Protein AF-A0A0F9RYV8-F1 (afdb_monomer_lite)

Secondary structure (DSSP, 8-state):
-EEEEEE-STTS-SEEEEEEEEEE----SEETTEEP---GGG-B---TTTSTTB-TTTTSPEEEEEE--EEEPPBPTTS-B--EEEPPGGGPEEEEEEE--BSEEEEEEEEEEEPPTT--GGGGGGEEEEEEEEEEEEE-TT--GGGGTTS-HHHHTT---TT-TT--EEEEEEEEEEEETTEEEEEEEEEEEE--TT--B-SEEEEE----

InterPro domains:
  IPR000184 Bacterial surface antigen (D15) [PF01103] (3-212)

Sequence (212 aa):
DSRFYWPISNDHRWVFSTRAALGYGNGYGSTNGYEQTLPFQEYFRITEMELRGFDRNTILPRAVSRIPQSIPGTPGADGTTTGSIGGASDFDILIPQGRIGGNAKAVAGMELIVPTPFLDEENTSSVRTSFFVDAANVWDTEFNVDRFQNLAPDERAKLDDYSDPMRFRVSTGLSLQWISPMGPMLISFAYPLQKEEDDDTKTISFNISNTF

pLDDT: mean 89.45, std 9.67, range [38.91, 98.38]

Organism: NCBI:txid412755

Radius of gyration: 24.26 Å; chains: 1; bounding box: 70×34×70 Å

Structure (mmCIF, N/CA/C/O backbone):
data_AF-A0A0F9RYV8-F1
#
_entry.id   AF-A0A0F9RYV8-F1
#
loop_
_atom_site.group_PDB
_atom_site.id
_atom_site.type_symbol
_atom_site.label_atom_id
_atom_site.label_alt_id
_atom_site.label_comp_id
_atom_site.label_asym_id
_atom_site.label_entity_id
_atom_site.label_seq_id
_atom_site.pdbx_PDB_ins_code
_atom_site.Cartn_x
_atom_site.Cartn_y
_atom_site.Cartn_z
_atom_site.occupancy
_atom_site.B_iso_or_equiv
_atom_site.auth_seq_id
_atom_site.auth_comp_id
_atom_site.auth_asym_id
_atom_site.auth_atom_id
_atom_site.pdbx_PDB_model_num
ATOM 1 N N . ASP A 1 1 ? -15.399 2.660 -2.045 1.00 85.75 1 ASP A N 1
ATOM 2 C CA . ASP A 1 1 ? -14.979 2.379 -0.660 1.00 85.75 1 ASP A CA 1
ATOM 3 C C . ASP A 1 1 ? -16.197 1.847 0.071 1.00 85.75 1 ASP A C 1
ATOM 5 O O . ASP A 1 1 ? -17.232 2.506 0.036 1.00 85.75 1 ASP A O 1
ATOM 9 N N . SER A 1 2 ? -16.103 0.646 0.630 1.00 94.25 2 SER A N 1
ATOM 10 C CA . SER A 1 2 ? -17.189 -0.027 1.343 1.00 94.25 2 SER A CA 1
ATOM 11 C C . SER A 1 2 ? -16.715 -0.387 2.743 1.00 94.25 2 SER A C 1
ATOM 13 O O . SER A 1 2 ? -15.656 -0.996 2.901 1.00 94.25 2 SER A O 1
ATOM 15 N N . ARG A 1 3 ? -17.506 -0.036 3.762 1.00 96.00 3 ARG A N 1
ATOM 16 C CA . ARG A 1 3 ? -17.216 -0.339 5.168 1.00 96.00 3 ARG A CA 1
ATOM 17 C C . ARG A 1 3 ? -18.434 -0.944 5.837 1.00 96.00 3 ARG A C 1
ATOM 19 O O . ARG A 1 3 ? -19.546 -0.452 5.663 1.00 96.00 3 ARG A O 1
ATOM 26 N N . PHE A 1 4 ? -18.199 -1.979 6.624 1.00 96.88 4 PHE A N 1
ATOM 27 C CA . PHE A 1 4 ? -19.235 -2.715 7.332 1.00 96.88 4 PHE A CA 1
ATOM 28 C C . PHE A 1 4 ? -18.828 -2.882 8.791 1.00 96.88 4 PHE A C 1
ATOM 30 O O . PHE A 1 4 ? -17.652 -3.097 9.082 1.00 96.88 4 PHE A O 1
ATOM 37 N N . TYR A 1 5 ? -19.803 -2.771 9.689 1.00 96.94 5 TYR A N 1
ATOM 38 C CA . TYR A 1 5 ? -19.619 -2.857 11.133 1.00 96.94 5 TYR A CA 1
ATOM 39 C C . TYR A 1 5 ? -20.618 -3.862 11.698 1.00 96.94 5 TYR A C 1
ATOM 41 O O . TYR A 1 5 ? -21.819 -3.748 11.451 1.00 96.94 5 TYR A O 1
ATOM 49 N N . TRP A 1 6 ? -20.123 -4.814 12.478 1.00 97.25 6 TRP A N 1
ATOM 50 C CA . TRP A 1 6 ? -20.916 -5.826 13.160 1.00 97.25 6 TRP A CA 1
ATOM 51 C C . TRP A 1 6 ? -20.621 -5.765 14.657 1.00 97.25 6 TRP A C 1
ATOM 53 O O . TRP A 1 6 ? -19.518 -6.132 15.080 1.00 97.25 6 TRP A O 1
ATOM 63 N N . PRO A 1 7 ? -21.569 -5.284 15.477 1.00 96.00 7 PRO A N 1
ATOM 64 C CA . PRO A 1 7 ? -21.426 -5.382 16.918 1.00 96.00 7 PRO A CA 1
ATOM 65 C C . PRO A 1 7 ? -21.465 -6.854 17.336 1.00 96.00 7 PRO A C 1
ATOM 67 O O . PRO A 1 7 ? -22.367 -7.596 16.954 1.00 96.00 7 PRO A O 1
ATOM 70 N N . ILE A 1 8 ? -20.472 -7.273 18.118 1.00 94.06 8 ILE A N 1
ATOM 71 C CA . ILE A 1 8 ? -20.378 -8.633 18.666 1.00 94.06 8 ILE A CA 1
ATOM 72 C C . ILE A 1 8 ? -21.020 -8.688 20.059 1.00 94.06 8 ILE A C 1
ATOM 74 O O . ILE A 1 8 ? -21.512 -9.733 20.481 1.00 94.06 8 ILE A O 1
ATOM 78 N N . SER A 1 9 ? -21.040 -7.563 20.776 1.00 91.75 9 SER A N 1
ATOM 79 C CA . SER A 1 9 ? -21.636 -7.445 22.105 1.00 91.75 9 SER A CA 1
ATOM 80 C C . SER A 1 9 ? -22.916 -6.603 22.092 1.00 91.75 9 SER A C 1
ATOM 82 O O . SER A 1 9 ? -23.043 -5.656 21.318 1.00 91.75 9 SER A O 1
ATOM 84 N N . ASN A 1 10 ? -23.856 -6.914 22.996 1.00 91.06 10 ASN A N 1
ATOM 85 C CA . ASN A 1 10 ? -25.132 -6.187 23.139 1.00 91.06 10 ASN A CA 1
ATOM 86 C C . ASN A 1 10 ? -24.953 -4.716 23.546 1.00 91.06 10 ASN A C 1
ATOM 88 O O . ASN A 1 10 ? -25.818 -3.888 23.288 1.00 91.06 10 ASN A O 1
ATOM 92 N N . ASP A 1 11 ? -23.837 -4.400 24.199 1.00 88.12 11 ASP A N 1
ATOM 93 C CA . ASP A 1 11 ? -23.456 -3.045 24.602 1.00 88.12 11 ASP A CA 1
ATOM 94 C C . ASP A 1 11 ? -22.655 -2.300 23.516 1.00 88.12 11 ASP A C 1
ATOM 96 O O . ASP A 1 11 ? -22.189 -1.188 23.751 1.00 88.12 11 ASP A O 1
ATOM 100 N N . HIS A 1 12 ? -22.466 -2.916 22.340 1.00 89.56 12 HIS A N 1
ATOM 101 C CA . HIS A 1 12 ? -21.706 -2.390 21.201 1.00 89.56 12 HIS A CA 1
ATOM 102 C C . HIS A 1 12 ? -20.255 -1.978 21.515 1.00 89.56 12 HIS A C 1
ATOM 104 O O . HIS A 1 12 ? -19.642 -1.246 20.738 1.00 89.56 12 HIS A O 1
ATOM 110 N N . ARG A 1 13 ? -19.669 -2.446 22.625 1.00 88.88 13 ARG A N 1
ATOM 111 C CA . ARG A 1 13 ? -18.265 -2.159 22.964 1.00 88.88 13 ARG A CA 1
ATOM 112 C C . ARG A 1 13 ? -17.270 -3.021 22.188 1.00 88.88 13 ARG A C 1
ATOM 114 O O . ARG A 1 13 ? -16.124 -2.619 22.016 1.00 88.88 13 ARG A O 1
ATOM 121 N N . TRP A 1 14 ? -17.710 -4.185 21.716 1.00 93.50 14 TRP A N 1
ATOM 122 C CA . TRP A 1 14 ? -16.963 -5.036 20.798 1.00 93.50 14 TRP A CA 1
ATOM 123 C C . TRP A 1 14 ? -17.586 -4.932 19.417 1.00 93.50 14 TRP A C 1
ATOM 125 O O . TRP A 1 14 ? -18.735 -5.332 19.219 1.00 93.50 14 TRP A O 1
ATOM 135 N N . VAL A 1 15 ? -16.834 -4.405 18.455 1.00 96.44 15 VAL A N 1
ATOM 136 C CA . VAL A 1 15 ? -17.308 -4.250 17.077 1.00 96.44 15 VAL A CA 1
ATOM 137 C C . VAL A 1 15 ? -16.250 -4.789 16.141 1.00 96.44 15 VAL A C 1
ATOM 139 O O . VAL A 1 15 ? -15.124 -4.299 16.110 1.00 96.44 15 VAL A O 1
ATOM 142 N N . PHE A 1 16 ? -16.620 -5.786 15.352 1.00 97.44 16 PHE A N 1
ATOM 143 C CA . PHE A 1 16 ? -15.815 -6.194 14.217 1.00 97.44 16 PHE A CA 1
ATOM 144 C C . PHE A 1 16 ? -16.197 -5.348 13.014 1.00 97.44 16 PHE A C 1
ATOM 146 O O . PHE A 1 16 ? -17.374 -5.101 12.759 1.00 97.44 16 PHE A O 1
ATOM 153 N N . SER A 1 17 ? -15.208 -4.892 12.266 1.00 97.19 17 SER A N 1
ATOM 154 C CA . SER A 1 17 ? -15.427 -4.114 11.063 1.00 97.19 17 SER A CA 1
ATOM 155 C C . SER A 1 17 ? -14.523 -4.578 9.944 1.00 97.19 17 SER A C 1
ATOM 157 O O . SER A 1 17 ? -13.413 -5.061 10.160 1.00 97.19 17 SER A O 1
ATOM 159 N N . THR A 1 18 ? -15.024 -4.433 8.728 1.00 97.62 18 THR A N 1
ATOM 160 C CA . THR A 1 18 ? -14.262 -4.718 7.518 1.00 97.62 18 THR A CA 1
ATOM 161 C C . THR A 1 18 ? -14.364 -3.543 6.576 1.00 97.62 18 THR A C 1
ATOM 163 O O . THR A 1 18 ? -15.425 -2.921 6.461 1.00 97.62 18 THR A O 1
ATOM 166 N N . ARG A 1 19 ? -13.287 -3.298 5.842 1.00 96.38 19 ARG A N 1
ATOM 167 C CA . ARG A 1 19 ? -13.243 -2.351 4.739 1.00 96.38 19 ARG A CA 1
ATOM 168 C C . ARG A 1 19 ? -12.737 -3.027 3.480 1.00 96.38 19 ARG A C 1
ATOM 170 O O . ARG A 1 19 ? -11.850 -3.875 3.540 1.00 96.38 19 ARG A O 1
ATOM 177 N N . ALA A 1 20 ? -13.277 -2.610 2.349 1.00 96.94 20 ALA A N 1
ATOM 178 C CA . ALA A 1 20 ? -12.781 -2.998 1.044 1.00 96.94 20 ALA A CA 1
ATOM 179 C C . ALA A 1 20 ? -12.908 -1.826 0.070 1.00 96.94 20 ALA A C 1
ATOM 181 O O . ALA A 1 20 ? -13.940 -1.151 0.011 1.00 96.94 20 ALA A O 1
ATOM 182 N N . ALA A 1 21 ? -11.870 -1.600 -0.726 1.00 96.62 21 ALA A N 1
ATOM 183 C CA . ALA A 1 21 ? -11.899 -0.651 -1.825 1.00 96.62 21 ALA A CA 1
ATOM 184 C C . ALA A 1 21 ? -11.228 -1.267 -3.049 1.00 96.62 21 ALA A C 1
ATOM 186 O O . ALA A 1 21 ? -10.113 -1.773 -2.974 1.00 96.62 21 ALA A O 1
ATOM 187 N N . LEU A 1 22 ? -11.919 -1.196 -4.181 1.00 97.12 22 LEU A N 1
ATOM 188 C CA . LEU A 1 22 ? -11.400 -1.588 -5.482 1.00 97.12 22 LEU A CA 1
ATOM 189 C C . LEU A 1 22 ? -11.427 -0.356 -6.384 1.00 97.12 22 LEU A C 1
ATOM 191 O O . LEU A 1 22 ? -12.366 0.441 -6.318 1.00 97.12 22 LEU A O 1
ATOM 195 N N . GLY A 1 23 ? -10.390 -0.196 -7.193 1.00 96.88 23 GLY A N 1
ATOM 196 C CA . GLY A 1 23 ? -10.287 0.839 -8.210 1.00 96.88 23 GLY A CA 1
ATOM 197 C C . GLY A 1 23 ? -9.718 0.234 -9.480 1.00 96.88 23 GLY A C 1
ATOM 198 O O . GLY A 1 23 ? -8.769 -0.541 -9.423 1.00 96.88 23 GLY A O 1
ATOM 199 N N . TYR A 1 24 ? -10.311 0.568 -10.616 1.00 96.88 24 TYR A N 1
ATOM 200 C CA . TYR A 1 24 ? -9.788 0.219 -11.927 1.00 96.88 24 TYR A CA 1
ATOM 201 C C . TYR A 1 24 ? -10.165 1.328 -12.900 1.00 96.88 24 TYR A C 1
ATOM 203 O O . TYR A 1 24 ? -11.298 1.813 -12.879 1.00 96.88 24 TYR A O 1
ATOM 211 N N . GLY A 1 25 ? -9.215 1.731 -13.728 1.00 95.94 25 GLY A N 1
ATOM 212 C CA . GLY A 1 25 ? -9.422 2.679 -14.806 1.00 95.94 25 GLY A CA 1
ATOM 213 C C . GLY A 1 25 ? -8.479 2.342 -15.946 1.00 95.94 25 GLY A C 1
ATOM 214 O O . GLY A 1 25 ? -7.342 1.956 -15.713 1.00 95.94 25 GLY A O 1
ATOM 215 N N . ASN A 1 26 ? -8.944 2.485 -17.179 1.00 95.12 26 ASN A N 1
ATOM 216 C CA . ASN A 1 26 ? -8.081 2.358 -18.342 1.00 95.12 26 ASN A CA 1
ATOM 217 C C . ASN A 1 26 ? -8.519 3.330 -19.438 1.00 95.12 26 ASN A C 1
ATOM 219 O O . ASN A 1 26 ? -9.621 3.886 -19.375 1.00 95.12 26 ASN A O 1
ATOM 223 N N . GLY A 1 27 ? -7.649 3.555 -20.419 1.00 90.94 27 GLY A N 1
ATOM 224 C CA . GLY A 1 27 ? -8.033 4.268 -21.629 1.00 90.94 27 GLY A CA 1
ATOM 225 C C . GLY A 1 27 ? -8.928 3.404 -22.522 1.00 90.94 27 GLY A C 1
ATOM 226 O O . GLY A 1 27 ? -9.063 2.196 -22.331 1.00 90.94 27 GLY A O 1
ATOM 227 N N . TYR A 1 28 ? -9.607 4.048 -23.470 1.00 90.19 28 TYR A N 1
ATOM 228 C CA . TYR A 1 28 ? -10.484 3.371 -24.421 1.00 90.19 28 TYR A CA 1
ATOM 229 C C . TYR A 1 28 ? -10.186 3.826 -25.847 1.00 90.19 28 TYR A C 1
ATOM 231 O O . TYR A 1 28 ? -10.124 5.025 -26.131 1.00 90.19 28 TYR A O 1
ATOM 239 N N . GLY A 1 29 ? -10.080 2.851 -26.750 1.00 91.19 29 GLY A N 1
ATOM 240 C CA . GLY A 1 29 ? -9.856 3.068 -28.174 1.00 91.19 29 GLY A CA 1
ATOM 241 C C . GLY A 1 29 ? -8.382 3.225 -28.546 1.00 91.19 29 GLY A C 1
ATOM 242 O O . GLY A 1 29 ? -7.481 3.171 -27.712 1.00 91.19 29 GLY A O 1
ATOM 243 N N . SER A 1 30 ? -8.143 3.416 -29.840 1.00 91.00 30 SER A N 1
ATOM 244 C CA . SER A 1 30 ? -6.815 3.659 -30.388 1.00 91.00 30 SER A CA 1
ATOM 245 C C . SER A 1 30 ? -6.830 4.874 -31.307 1.00 91.00 30 SER A C 1
ATOM 247 O O . SER A 1 30 ? -7.789 5.116 -32.042 1.00 91.00 30 SER A O 1
ATOM 249 N N . THR A 1 31 ? -5.750 5.647 -31.271 1.00 88.44 31 THR A N 1
ATOM 250 C CA . THR A 1 31 ? -5.536 6.790 -32.161 1.00 88.44 31 THR A CA 1
ATOM 251 C C . THR A 1 31 ? -4.199 6.601 -32.851 1.00 88.44 31 THR A C 1
ATOM 253 O O . THR A 1 31 ? -3.183 6.398 -32.195 1.00 88.44 31 THR A O 1
ATOM 256 N N . ASN A 1 32 ? -4.182 6.678 -34.183 1.00 87.69 32 ASN A N 1
ATOM 257 C CA . ASN A 1 32 ? -2.960 6.534 -34.985 1.00 87.69 32 ASN A CA 1
ATOM 258 C C . ASN A 1 32 ? -2.192 5.220 -34.722 1.00 87.69 32 ASN A C 1
ATOM 260 O O . ASN A 1 32 ? -0.968 5.201 -34.780 1.00 87.69 32 ASN A O 1
ATOM 264 N N . GLY A 1 33 ? -2.906 4.129 -34.419 1.00 84.62 33 GLY A N 1
ATOM 265 C CA . GLY A 1 33 ? -2.301 2.822 -34.132 1.00 84.62 33 GLY A CA 1
ATOM 266 C C . GLY A 1 33 ? -1.746 2.661 -32.712 1.00 84.62 33 GLY A C 1
ATOM 267 O O . GLY A 1 33 ? -1.225 1.595 -32.402 1.00 84.62 33 GLY A O 1
ATOM 268 N N . TYR A 1 34 ? -1.889 3.673 -31.851 1.00 83.62 34 TYR A N 1
ATOM 269 C CA . TYR A 1 34 ? -1.530 3.599 -30.437 1.00 83.62 34 TYR A CA 1
ATOM 270 C C . TYR A 1 34 ? -2.785 3.461 -29.582 1.00 83.62 34 TYR A C 1
ATOM 272 O O . TYR A 1 34 ? -3.744 4.220 -29.751 1.00 83.62 34 TYR A O 1
ATOM 280 N N . GLU A 1 35 ? -2.780 2.481 -28.684 1.00 87.38 35 GLU A N 1
ATOM 281 C CA . GLU A 1 35 ? -3.822 2.317 -27.675 1.00 87.38 35 GLU A CA 1
ATOM 282 C C . GLU A 1 35 ? -3.783 3.482 -26.688 1.00 87.38 35 GLU A C 1
ATOM 284 O O . GLU A 1 35 ? -2.716 3.949 -26.283 1.00 87.38 35 GLU A O 1
ATOM 289 N N . GLN A 1 36 ? -4.962 3.992 -26.349 1.00 89.25 36 GLN A N 1
ATOM 290 C CA . GLN A 1 36 ? -5.091 5.019 -25.329 1.00 89.25 36 GLN A CA 1
ATOM 291 C C . GLN A 1 36 ? -4.974 4.358 -23.962 1.00 89.25 36 GLN A C 1
ATOM 293 O O . GLN A 1 36 ? -5.734 3.445 -23.653 1.00 89.25 36 GLN A O 1
ATOM 298 N N . THR A 1 37 ? -4.072 4.860 -23.127 1.00 90.75 37 THR A N 1
ATOM 299 C CA . THR A 1 37 ? -3.916 4.419 -21.739 1.00 90.75 37 THR A CA 1
ATOM 300 C C . THR A 1 37 ? -4.381 5.506 -20.778 1.00 90.75 37 THR A C 1
ATOM 302 O O . THR A 1 37 ? -4.510 6.681 -21.140 1.00 90.75 37 THR A O 1
ATOM 305 N N . LEU A 1 38 ? -4.680 5.115 -19.539 1.00 93.75 38 LEU A N 1
ATOM 306 C CA . LEU A 1 38 ? -5.053 6.067 -18.497 1.00 93.75 38 LEU A CA 1
ATOM 307 C C . LEU A 1 38 ? -3.889 7.052 -18.251 1.00 93.75 38 LEU A C 1
ATOM 309 O O . LEU A 1 38 ? -2.766 6.604 -18.017 1.00 93.75 38 LEU A O 1
ATOM 313 N N . PRO A 1 39 ? -4.118 8.380 -18.258 1.00 92.62 39 PRO A N 1
ATOM 314 C CA . PRO A 1 39 ? -3.068 9.340 -17.934 1.00 92.62 39 PRO A CA 1
ATOM 315 C C . PRO A 1 39 ? -2.497 9.104 -16.530 1.00 92.62 39 PRO A C 1
ATOM 317 O O . PRO A 1 39 ? -3.245 8.964 -15.564 1.00 92.62 39 PRO A O 1
ATOM 320 N N . PHE A 1 40 ? -1.169 9.116 -16.395 1.00 91.12 40 PHE A N 1
ATOM 321 C CA . PHE A 1 40 ? -0.481 8.789 -15.136 1.00 91.12 40 PHE A CA 1
ATOM 322 C C . PHE A 1 40 ? -0.825 9.730 -13.965 1.00 91.12 40 PHE A C 1
ATOM 324 O O . PHE A 1 40 ? -0.612 9.394 -12.798 1.00 91.12 40 PHE A O 1
ATOM 331 N N . GLN A 1 41 ? -1.346 10.928 -14.244 1.00 92.31 41 GLN A N 1
ATOM 332 C CA . GLN A 1 41 ? -1.839 11.845 -13.215 1.00 92.31 41 GLN A CA 1
ATOM 333 C C . GLN A 1 41 ? -3.051 11.266 -12.468 1.00 92.31 41 GLN A C 1
ATOM 335 O O . GLN A 1 41 ? -3.178 11.494 -11.265 1.00 92.31 41 GLN A O 1
ATOM 340 N N . GLU A 1 42 ? -3.868 10.469 -13.162 1.00 95.06 42 GLU A N 1
ATOM 341 C CA . GLU A 1 42 ? -5.085 9.823 -12.654 1.00 95.06 42 GLU A CA 1
ATOM 342 C C . GLU A 1 42 ? -4.819 8.449 -12.020 1.00 95.06 42 GLU A C 1
ATOM 344 O O . GLU A 1 42 ? -5.743 7.781 -11.557 1.00 95.06 42 GLU A O 1
ATOM 349 N N . TYR A 1 43 ? -3.558 8.004 -11.976 1.00 96.38 43 TYR A N 1
ATOM 350 C CA . TYR A 1 43 ? -3.197 6.731 -11.359 1.00 96.38 43 TYR A CA 1
A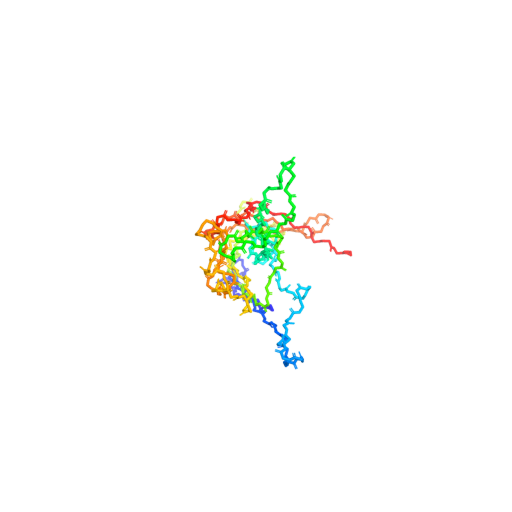TOM 351 C C . TYR A 1 43 ? -3.593 6.677 -9.883 1.00 96.38 43 TYR A C 1
ATOM 353 O O . TYR A 1 43 ? -3.376 7.613 -9.100 1.00 96.38 43 TYR A O 1
ATOM 361 N N . PHE A 1 44 ? -4.130 5.525 -9.487 1.00 96.62 44 PHE A N 1
ATOM 362 C CA . PHE A 1 44 ? -4.470 5.248 -8.108 1.00 96.62 44 PHE A CA 1
ATOM 363 C C . PHE A 1 44 ? -3.214 5.224 -7.243 1.00 96.62 44 PHE A C 1
ATOM 365 O O . PHE A 1 44 ? -2.138 4.762 -7.630 1.00 96.62 44 PHE A O 1
ATOM 372 N N . ARG A 1 45 ? -3.389 5.713 -6.018 1.00 95.38 45 ARG A N 1
ATOM 373 C CA . ARG A 1 45 ? -2.394 5.673 -4.950 1.00 95.38 45 ARG A CA 1
ATOM 374 C C . ARG A 1 45 ? -3.022 5.067 -3.703 1.00 95.38 45 ARG A C 1
ATOM 376 O O . ARG A 1 45 ? -4.251 4.977 -3.599 1.00 95.38 45 ARG A O 1
ATOM 383 N N . ILE A 1 46 ? -2.163 4.677 -2.768 1.00 93.50 46 ILE A N 1
ATOM 384 C CA . ILE A 1 46 ? -2.557 4.220 -1.440 1.00 93.50 46 ILE A CA 1
ATOM 385 C C . ILE A 1 46 ? -2.165 5.286 -0.429 1.00 93.50 46 ILE A C 1
ATOM 387 O O . ILE A 1 46 ? -1.039 5.790 -0.409 1.00 93.50 46 ILE A O 1
ATOM 391 N N . THR A 1 47 ? -3.139 5.655 0.384 1.00 89.56 47 THR A N 1
ATOM 392 C CA . THR A 1 47 ? -2.975 6.584 1.496 1.00 89.56 47 THR A CA 1
ATOM 393 C C . THR A 1 47 ? -2.513 5.849 2.754 1.00 89.56 47 THR A C 1
ATOM 395 O O . THR A 1 47 ? -2.796 4.666 2.931 1.00 89.56 47 THR A O 1
ATOM 398 N N . GLU A 1 48 ? -1.877 6.566 3.686 1.00 87.50 48 GLU A N 1
ATOM 399 C CA . GLU A 1 48 ? -1.478 6.006 4.994 1.00 87.50 48 GLU A CA 1
ATOM 400 C C . GLU A 1 48 ? -2.678 5.461 5.795 1.00 87.50 48 GLU A C 1
ATOM 402 O O . GLU A 1 48 ? -2.535 4.583 6.641 1.00 87.50 48 GLU A O 1
ATOM 407 N N . MET A 1 49 ? -3.885 5.972 5.522 1.00 86.94 49 MET A N 1
ATOM 408 C CA . MET A 1 49 ? -5.113 5.479 6.140 1.00 86.94 49 MET A CA 1
ATOM 409 C C . MET A 1 49 ? -5.563 4.147 5.542 1.00 86.94 49 MET A C 1
ATOM 411 O O . MET A 1 49 ? -6.146 3.347 6.265 1.00 86.94 49 MET A O 1
ATOM 415 N N . GLU A 1 50 ? -5.340 3.901 4.249 1.00 93.06 50 GLU A N 1
ATOM 416 C CA . GLU A 1 50 ? -5.711 2.665 3.538 1.00 93.06 50 GLU A CA 1
ATOM 417 C C . GLU A 1 50 ? -4.761 1.498 3.831 1.00 93.06 50 GLU A C 1
ATOM 419 O O . GLU A 1 50 ? -5.212 0.357 3.859 1.00 93.06 50 GLU A O 1
ATOM 424 N N . LEU A 1 51 ? -3.485 1.776 4.099 1.00 95.81 51 LEU A N 1
ATOM 425 C CA . LEU A 1 51 ? -2.523 0.781 4.566 1.00 95.81 51 LEU A CA 1
ATOM 426 C C . LEU A 1 51 ? -1.616 1.404 5.629 1.00 95.81 51 LEU A C 1
ATOM 428 O O . LEU A 1 51 ? -0.648 2.099 5.319 1.00 95.81 51 LEU A O 1
ATOM 432 N N . ARG A 1 52 ? -1.933 1.144 6.898 1.00 95.88 52 ARG A N 1
ATOM 433 C CA . ARG A 1 52 ? -1.116 1.602 8.029 1.00 95.88 52 ARG A CA 1
ATOM 434 C C . ARG A 1 52 ? 0.197 0.812 8.076 1.00 95.88 52 ARG A C 1
ATOM 436 O O . ARG A 1 52 ? 0.235 -0.343 7.669 1.00 95.88 52 ARG A O 1
ATOM 443 N N . GLY A 1 53 ? 1.276 1.396 8.595 1.00 95.38 53 GLY A N 1
ATOM 444 C CA . GLY A 1 53 ? 2.574 0.707 8.731 1.00 95.38 53 GLY A CA 1
ATOM 445 C C . GLY A 1 53 ? 3.541 0.871 7.567 1.00 95.38 53 GLY A C 1
ATOM 446 O O . GLY A 1 53 ? 4.700 0.479 7.687 1.00 95.38 53 GLY A O 1
ATOM 447 N N . PHE A 1 54 ? 3.099 1.501 6.485 1.00 96.19 54 PHE A N 1
ATOM 448 C CA . PHE A 1 54 ? 3.912 1.825 5.319 1.00 96.19 54 PHE A CA 1
ATOM 449 C C . PHE A 1 54 ? 3.977 3.338 5.141 1.00 96.19 54 PHE A C 1
ATOM 451 O O . PHE A 1 54 ? 3.033 4.050 5.494 1.00 96.19 54 PHE A O 1
ATOM 458 N N . ASP A 1 55 ? 5.098 3.830 4.621 1.00 93.50 55 ASP A N 1
ATOM 459 C CA . ASP A 1 55 ? 5.213 5.240 4.261 1.00 93.50 55 ASP A CA 1
ATOM 460 C C . ASP A 1 55 ? 4.311 5.574 3.060 1.00 93.50 55 ASP A C 1
ATOM 462 O O . ASP A 1 55 ? 3.934 4.722 2.241 1.00 93.50 55 ASP A O 1
ATOM 466 N N . ARG A 1 56 ? 3.938 6.845 2.941 1.00 90.69 56 ARG A N 1
ATOM 467 C CA . ARG A 1 56 ? 3.088 7.332 1.867 1.00 90.69 56 ARG A CA 1
ATOM 468 C C . ARG A 1 56 ? 3.736 7.043 0.517 1.00 90.69 56 ARG A C 1
ATOM 470 O O . ARG A 1 56 ? 4.900 7.339 0.279 1.00 90.69 56 ARG A O 1
ATOM 477 N N . ASN A 1 57 ? 2.921 6.546 -0.413 1.00 89.62 57 ASN A N 1
ATOM 478 C CA . ASN A 1 57 ? 3.310 6.245 -1.790 1.00 89.62 57 ASN A CA 1
ATOM 479 C C . ASN A 1 57 ? 4.397 5.168 -1.945 1.00 89.62 57 ASN A C 1
ATOM 481 O O . ASN A 1 57 ? 4.826 4.963 -3.074 1.00 89.62 57 ASN A O 1
ATOM 485 N N . THR A 1 58 ? 4.818 4.456 -0.895 1.00 92.31 58 THR A N 1
ATOM 486 C CA . THR A 1 58 ? 5.950 3.515 -0.977 1.00 92.31 58 THR A CA 1
ATOM 487 C C . THR A 1 58 ? 5.608 2.134 -1.553 1.00 92.31 58 THR A C 1
ATOM 489 O O . THR A 1 58 ? 6.487 1.347 -1.829 1.00 92.31 58 THR A O 1
ATOM 492 N N . ILE A 1 59 ? 4.343 1.810 -1.796 1.00 92.69 59 ILE A N 1
ATOM 493 C CA . ILE A 1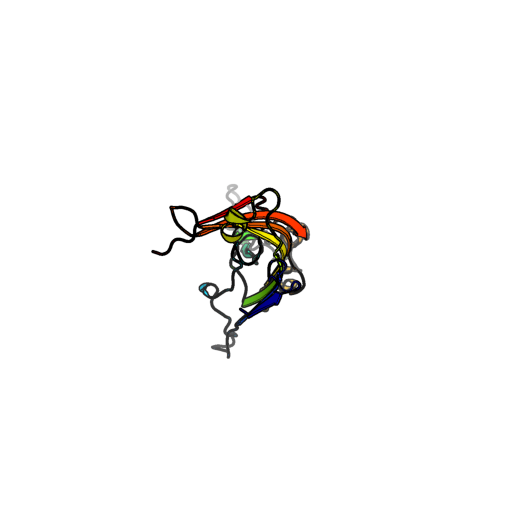 59 ? 3.935 0.483 -2.319 1.00 92.69 59 ILE A CA 1
ATOM 494 C C . ILE A 1 59 ? 3.448 0.541 -3.768 1.00 92.69 59 ILE A C 1
ATOM 496 O O . ILE A 1 59 ? 2.788 -0.367 -4.260 1.00 92.69 59 ILE A O 1
ATOM 500 N N . LEU A 1 60 ? 3.713 1.662 -4.435 1.00 95.25 60 LEU A N 1
ATOM 501 C CA . LEU A 1 60 ? 3.229 1.928 -5.782 1.00 95.25 60 LEU A CA 1
ATOM 502 C C . LEU A 1 60 ? 4.249 1.480 -6.837 1.00 95.25 60 LEU A C 1
ATOM 504 O O . LEU A 1 60 ? 5.457 1.557 -6.563 1.00 95.25 60 LEU A O 1
ATOM 508 N N . PRO A 1 61 ? 3.789 1.141 -8.055 1.00 95.00 61 PRO A N 1
ATOM 509 C CA . PRO A 1 61 ? 4.655 0.980 -9.212 1.00 95.00 61 PRO A CA 1
ATOM 510 C C . PRO A 1 61 ? 5.575 2.184 -9.418 1.00 95.00 61 PRO A C 1
ATOM 512 O O . PRO A 1 61 ? 5.185 3.344 -9.208 1.00 95.00 61 PRO A O 1
ATOM 515 N N . ARG A 1 62 ? 6.815 1.903 -9.819 1.00 92.25 62 ARG A N 1
ATOM 516 C CA . ARG A 1 62 ? 7.828 2.918 -10.119 1.00 92.25 62 ARG A CA 1
ATOM 517 C C . ARG A 1 62 ? 7.847 3.206 -11.610 1.00 92.25 62 ARG A C 1
ATOM 519 O O . ARG A 1 62 ? 7.748 2.298 -12.429 1.00 92.25 62 ARG A O 1
ATOM 526 N N . ALA A 1 63 ? 8.023 4.476 -11.961 1.00 91.88 63 ALA A N 1
ATOM 527 C CA . ALA A 1 63 ? 8.429 4.812 -13.316 1.00 91.88 63 ALA A CA 1
ATOM 528 C C . ALA A 1 63 ? 9.849 4.284 -13.552 1.00 91.88 63 ALA A C 1
ATOM 530 O O . ALA A 1 63 ? 10.678 4.280 -12.643 1.00 91.88 63 ALA A O 1
ATOM 531 N N . VAL A 1 64 ? 10.143 3.860 -14.776 1.00 91.69 64 VAL A N 1
ATOM 532 C CA . VAL A 1 64 ? 11.467 3.358 -15.142 1.00 91.69 64 VAL A CA 1
ATOM 533 C C . VAL A 1 64 ? 11.892 4.025 -16.435 1.00 91.69 64 VAL A C 1
ATOM 535 O O . VAL A 1 64 ? 11.156 4.015 -17.420 1.00 91.69 64 VAL A O 1
ATOM 538 N N . SER A 1 65 ? 13.081 4.622 -16.417 1.00 91.38 65 SER A N 1
ATOM 539 C CA . SER A 1 65 ? 13.712 5.154 -17.618 1.00 91.38 65 SER A CA 1
ATOM 540 C C . SER A 1 65 ? 14.727 4.150 -18.140 1.00 91.38 65 SER A C 1
ATOM 542 O O . SER A 1 65 ? 15.535 3.631 -17.371 1.00 91.38 65 SER A O 1
ATOM 544 N N . ARG A 1 66 ? 14.687 3.890 -19.444 1.00 91.25 66 ARG A N 1
ATOM 545 C CA . ARG A 1 66 ? 15.656 3.048 -20.143 1.00 91.25 66 ARG A CA 1
ATOM 546 C C . ARG A 1 66 ? 16.565 3.947 -20.965 1.00 91.25 66 ARG A C 1
ATOM 548 O O . ARG A 1 66 ? 16.076 4.682 -21.822 1.00 91.25 66 ARG A O 1
ATOM 555 N N . ILE A 1 67 ? 17.867 3.891 -20.702 1.00 90.06 67 ILE A N 1
ATOM 556 C CA . ILE A 1 67 ? 18.853 4.741 -21.375 1.00 90.06 67 ILE A CA 1
ATOM 557 C C . ILE A 1 67 ? 19.795 3.873 -22.206 1.00 90.06 67 ILE A C 1
ATOM 559 O O . ILE A 1 67 ? 20.422 2.969 -21.644 1.00 90.06 67 ILE A O 1
ATOM 563 N N . PRO A 1 68 ? 19.943 4.161 -23.511 1.00 88.25 68 PRO A N 1
ATOM 564 C CA . PRO A 1 68 ? 20.892 3.443 -24.337 1.00 88.25 68 PRO A CA 1
ATOM 565 C C . PRO A 1 68 ? 22.323 3.771 -23.929 1.00 88.25 68 PRO A C 1
ATOM 567 O O . PRO A 1 68 ? 22.687 4.941 -23.778 1.00 88.25 68 PRO A O 1
ATOM 570 N N . GLN A 1 69 ? 23.146 2.738 -23.760 1.00 84.88 69 GLN A N 1
ATOM 571 C CA . GLN A 1 69 ? 24.576 2.935 -23.553 1.00 84.88 69 GLN A CA 1
ATOM 572 C C . GLN A 1 69 ? 25.254 3.262 -24.877 1.00 84.88 69 GLN A C 1
ATOM 574 O O . GLN A 1 69 ? 24.926 2.719 -25.930 1.00 84.88 69 GLN A O 1
ATOM 579 N N . SER A 1 70 ? 26.200 4.189 -24.824 1.00 81.00 70 SER A N 1
ATOM 580 C CA . SER A 1 70 ? 26.857 4.732 -26.002 1.00 81.00 70 SER A CA 1
ATOM 581 C C . SER A 1 70 ? 28.308 4.259 -26.005 1.00 81.00 70 SER A C 1
ATOM 583 O O . SER A 1 70 ? 29.043 4.529 -25.053 1.00 81.00 70 SER A O 1
ATOM 585 N N . ILE A 1 71 ? 28.731 3.545 -27.044 1.00 77.19 71 ILE A N 1
ATOM 586 C CA . ILE A 1 71 ? 30.117 3.080 -27.147 1.00 77.19 71 ILE A CA 1
ATOM 587 C C . ILE A 1 71 ? 30.934 4.210 -27.791 1.00 77.19 71 ILE A C 1
ATOM 589 O O . ILE A 1 71 ? 30.486 4.778 -28.800 1.00 77.19 71 ILE A O 1
ATOM 593 N N . PRO A 1 72 ? 32.101 4.590 -27.232 1.00 77.62 72 PRO A N 1
ATOM 594 C CA . PRO A 1 72 ? 32.984 5.550 -27.882 1.00 77.62 72 PRO A CA 1
ATOM 595 C C . PRO A 1 72 ? 33.336 5.083 -29.299 1.00 77.62 72 PRO A C 1
ATOM 597 O O . PRO A 1 72 ? 33.688 3.919 -29.501 1.00 77.62 72 PRO A O 1
ATOM 600 N N . GLY A 1 73 ? 33.224 5.978 -30.282 1.00 74.00 73 GLY A N 1
ATOM 601 C CA . GLY A 1 73 ? 33.635 5.700 -31.656 1.00 74.00 73 GLY A CA 1
ATOM 602 C C . GLY A 1 73 ? 35.133 5.409 -31.763 1.00 74.00 73 GLY A C 1
ATOM 603 O O . GLY A 1 73 ? 35.909 5.664 -30.837 1.00 74.00 73 GLY A O 1
ATOM 604 N N . THR A 1 74 ? 35.554 4.870 -32.908 1.00 75.56 74 THR A N 1
ATOM 605 C CA . THR A 1 74 ? 36.968 4.580 -33.175 1.00 75.56 74 THR A CA 1
ATOM 606 C C . THR A 1 74 ? 37.812 5.855 -33.008 1.00 75.56 74 THR A C 1
ATOM 608 O O . THR A 1 74 ? 37.476 6.875 -33.616 1.00 75.56 74 THR A O 1
ATOM 611 N N . PRO A 1 75 ? 38.892 5.833 -32.201 1.00 80.69 75 PRO A N 1
ATOM 612 C CA . PRO A 1 75 ? 39.777 6.986 -32.065 1.00 80.69 75 PRO A CA 1
ATOM 613 C C . PRO A 1 75 ? 40.374 7.391 -33.417 1.00 80.69 75 PRO A C 1
ATOM 615 O O . PRO A 1 75 ? 40.836 6.542 -34.182 1.00 80.69 75 PRO A O 1
ATOM 618 N N . GLY A 1 76 ? 40.368 8.691 -33.702 1.00 77.50 76 GLY A N 1
ATOM 619 C CA . GLY A 1 76 ? 41.055 9.284 -34.840 1.00 77.50 76 GLY A CA 1
ATOM 620 C C . GLY A 1 76 ? 42.576 9.216 -34.687 1.00 77.50 76 GLY A C 1
ATOM 621 O O . GLY A 1 76 ? 43.109 8.928 -33.615 1.00 77.50 76 GLY A O 1
ATOM 622 N N . ALA A 1 77 ? 43.295 9.511 -35.771 1.00 79.00 77 ALA A N 1
ATOM 623 C CA . ALA A 1 77 ? 44.762 9.503 -35.793 1.00 79.00 77 ALA A CA 1
ATOM 624 C C . ALA A 1 77 ? 45.407 10.523 -34.827 1.00 79.00 77 ALA A C 1
ATOM 626 O O . ALA A 1 77 ? 46.585 10.405 -34.503 1.00 79.00 77 ALA A O 1
ATOM 627 N N . ASP A 1 78 ? 44.637 11.507 -34.364 1.00 84.50 78 ASP A N 1
ATOM 628 C CA . ASP A 1 78 ? 45.003 12.518 -33.368 1.00 84.50 78 ASP A CA 1
ATOM 629 C C . ASP A 1 78 ? 44.626 12.121 -31.926 1.00 84.50 78 ASP A C 1
ATOM 631 O O . ASP A 1 78 ? 44.793 12.912 -30.998 1.00 84.50 78 ASP A O 1
ATOM 635 N N . GLY A 1 79 ? 44.111 10.904 -31.723 1.00 76.19 79 GLY A N 1
ATOM 636 C CA . GLY A 1 79 ? 43.627 10.419 -30.432 1.00 76.19 79 GLY A CA 1
ATOM 637 C C . GLY A 1 79 ? 42.259 10.973 -30.027 1.00 76.19 79 GLY A C 1
ATOM 638 O O . GLY A 1 79 ? 41.782 10.647 -28.940 1.00 76.19 79 GLY A O 1
ATOM 639 N N . THR A 1 80 ? 41.603 11.777 -30.871 1.00 77.62 80 THR A N 1
ATOM 640 C CA . THR A 1 80 ? 40.252 12.274 -30.593 1.00 77.62 80 THR A CA 1
ATOM 641 C C . THR A 1 80 ? 39.218 11.203 -30.934 1.00 77.62 80 THR A C 1
ATOM 643 O O . THR A 1 80 ? 39.245 10.592 -32.001 1.00 77.62 80 THR A O 1
ATOM 646 N N . THR A 1 81 ? 38.291 10.923 -30.021 1.00 71.00 81 THR A N 1
ATOM 647 C CA . THR A 1 81 ? 37.157 10.038 -30.311 1.00 71.00 81 THR A CA 1
ATOM 648 C C . THR A 1 81 ? 36.101 10.831 -31.077 1.00 71.00 81 THR A C 1
ATOM 650 O O . THR A 1 81 ? 35.555 11.814 -30.576 1.00 71.00 81 THR A O 1
ATOM 653 N N . THR A 1 82 ? 35.817 10.433 -32.319 1.00 61.72 82 THR A N 1
ATOM 654 C CA . THR A 1 82 ? 34.797 11.090 -33.146 1.00 61.72 82 THR A CA 1
ATOM 655 C C . THR A 1 82 ? 33.501 10.284 -33.120 1.00 61.72 82 THR A C 1
ATOM 657 O O . THR A 1 82 ? 33.418 9.174 -33.638 1.00 61.72 82 THR A O 1
ATOM 660 N N . GLY A 1 83 ? 32.474 10.860 -32.491 1.00 68.12 83 GLY A N 1
ATOM 661 C CA . GLY A 1 83 ? 31.133 10.282 -32.408 1.00 68.12 83 GLY A CA 1
ATOM 662 C C . GLY A 1 83 ? 30.994 9.133 -31.406 1.00 68.12 83 GLY A C 1
ATOM 663 O O . GLY A 1 83 ? 31.964 8.523 -30.958 1.00 68.12 83 GLY A O 1
ATOM 664 N N . SER A 1 84 ? 29.748 8.843 -31.045 1.00 71.56 84 SER A N 1
ATOM 665 C CA . SER A 1 84 ? 29.388 7.629 -30.321 1.00 71.56 84 SER A CA 1
ATOM 666 C C . SER A 1 84 ? 28.420 6.819 -31.168 1.00 71.56 84 SER A C 1
ATOM 668 O O . SER A 1 84 ? 27.525 7.379 -31.803 1.00 71.56 84 SER A O 1
ATOM 670 N N . ILE A 1 85 ? 28.626 5.505 -31.198 1.00 69.31 85 ILE A N 1
ATOM 671 C CA . ILE A 1 85 ? 27.688 4.570 -31.810 1.00 69.31 85 ILE A CA 1
ATOM 672 C C . ILE A 1 85 ? 26.755 4.088 -30.694 1.00 69.31 85 ILE A C 1
ATOM 674 O O . ILE A 1 85 ? 27.217 3.768 -29.594 1.00 69.31 85 ILE A O 1
ATOM 678 N N . GLY A 1 86 ? 25.446 4.060 -30.962 1.00 69.06 86 GLY A N 1
ATOM 679 C CA . GLY A 1 86 ? 24.479 3.462 -30.041 1.00 69.06 86 GLY A CA 1
ATOM 680 C C . GLY A 1 86 ? 24.848 2.003 -29.774 1.00 69.06 86 GLY A C 1
ATOM 681 O O . GLY A 1 86 ? 25.091 1.247 -30.716 1.00 69.06 86 GLY A O 1
ATOM 682 N N . GLY A 1 87 ? 24.953 1.627 -28.501 1.00 76.06 87 GLY A N 1
ATOM 683 C CA . GLY A 1 87 ? 25.218 0.256 -28.085 1.00 76.06 87 GLY A CA 1
ATOM 684 C C . GLY A 1 87 ? 24.064 -0.682 -28.435 1.00 76.06 87 GLY A C 1
ATOM 685 O O . GLY A 1 87 ? 22.976 -0.249 -28.820 1.00 76.06 87 GLY A O 1
ATOM 686 N N . ALA A 1 88 ? 24.306 -1.989 -28.314 1.00 82.25 88 ALA A N 1
ATOM 687 C CA . ALA A 1 88 ? 23.224 -2.962 -28.421 1.00 82.25 88 ALA A CA 1
ATOM 688 C C . ALA A 1 88 ? 22.219 -2.747 -27.281 1.00 82.25 88 ALA A C 1
ATOM 690 O O . ALA A 1 88 ? 22.619 -2.459 -26.154 1.00 82.25 88 ALA A O 1
ATOM 691 N N . SER A 1 89 ? 20.935 -2.951 -27.582 1.00 82.56 89 SER A N 1
ATOM 692 C CA . SER A 1 89 ? 19.809 -2.783 -26.655 1.00 82.56 89 SER A CA 1
ATOM 693 C C . SER A 1 89 ? 19.964 -3.533 -25.334 1.00 82.56 89 SER A C 1
ATOM 695 O O . SER A 1 89 ? 19.336 -3.173 -24.345 1.00 82.56 89 SER A O 1
ATOM 697 N N . ASP A 1 90 ? 20.769 -4.590 -25.336 1.00 83.94 90 ASP A N 1
ATOM 698 C CA . ASP A 1 90 ? 20.985 -5.491 -24.208 1.00 83.94 90 ASP A CA 1
ATOM 699 C C . ASP A 1 90 ? 21.890 -4.857 -23.140 1.00 83.94 90 ASP A C 1
ATOM 701 O O . ASP A 1 90 ? 21.859 -5.252 -21.975 1.00 83.94 90 ASP A O 1
ATOM 705 N N . PHE A 1 91 ? 22.660 -3.835 -23.532 1.00 85.62 91 PHE A N 1
ATOM 706 C CA . PHE A 1 91 ? 23.500 -3.026 -22.651 1.00 85.62 91 PHE A CA 1
ATOM 707 C C . PHE A 1 91 ? 22.803 -1.755 -22.162 1.00 85.62 91 PHE A C 1
ATOM 709 O O . PHE A 1 91 ? 23.440 -0.939 -21.500 1.00 85.62 91 PHE A O 1
ATOM 716 N N . ASP A 1 92 ? 21.531 -1.539 -22.501 1.00 90.56 92 ASP A N 1
ATOM 717 C CA . ASP A 1 92 ? 20.795 -0.389 -21.985 1.00 90.56 92 ASP A CA 1
ATOM 718 C C . ASP A 1 92 ? 20.654 -0.495 -20.464 1.00 90.56 92 ASP A C 1
ATOM 720 O O . ASP A 1 92 ? 20.444 -1.575 -19.913 1.00 90.56 92 ASP A O 1
ATOM 724 N N . ILE A 1 93 ? 20.719 0.646 -19.786 1.00 91.00 93 ILE A N 1
ATOM 725 C CA . ILE A 1 93 ? 20.590 0.706 -18.329 1.00 91.00 93 ILE A CA 1
ATOM 726 C C . ILE A 1 93 ? 19.179 1.123 -17.931 1.00 91.00 93 ILE A C 1
ATOM 728 O O . ILE A 1 93 ? 18.556 1.972 -18.584 1.00 91.00 93 ILE A O 1
ATOM 732 N N . LEU A 1 94 ? 18.691 0.562 -16.828 1.00 92.88 94 LEU A N 1
ATOM 733 C CA . LEU A 1 94 ? 17.461 0.993 -16.183 1.00 92.88 94 LEU A CA 1
ATOM 734 C C . LEU A 1 94 ? 17.776 1.936 -15.032 1.00 92.88 94 LEU A C 1
ATOM 736 O O . LEU A 1 94 ? 18.576 1.643 -14.141 1.00 92.88 94 LEU A O 1
ATOM 740 N N . ILE A 1 95 ? 17.081 3.069 -15.032 1.00 91.94 95 ILE A N 1
ATOM 741 C CA . ILE A 1 95 ? 17.091 4.016 -13.927 1.00 91.94 95 ILE A CA 1
ATOM 742 C C . ILE A 1 95 ? 15.682 4.054 -13.333 1.00 91.94 95 ILE A C 1
ATOM 744 O O . ILE A 1 95 ? 14.805 4.717 -13.907 1.00 91.94 95 ILE A O 1
ATOM 748 N N . PRO A 1 96 ? 15.451 3.371 -12.194 1.00 89.81 96 PRO A N 1
ATOM 749 C CA . PRO A 1 96 ? 14.220 3.512 -11.432 1.00 89.81 96 PRO A CA 1
ATOM 750 C C . PRO A 1 96 ? 13.993 4.980 -11.066 1.00 89.81 96 PRO A C 1
ATOM 752 O O . PRO A 1 96 ? 14.904 5.682 -10.630 1.00 89.81 96 PRO A O 1
ATOM 755 N N . GLN A 1 97 ? 12.776 5.455 -11.287 1.00 91.38 97 GLN A N 1
ATOM 756 C CA . GLN A 1 97 ? 12.334 6.811 -10.989 1.00 91.38 97 GLN A CA 1
ATOM 757 C C . GLN A 1 97 ? 11.337 6.789 -9.823 1.00 91.38 97 GLN A C 1
ATOM 759 O O . GLN A 1 97 ? 11.145 5.781 -9.140 1.00 91.38 97 GLN A O 1
ATOM 764 N N . GLY A 1 98 ? 10.689 7.932 -9.594 1.00 91.56 98 GLY A N 1
ATOM 765 C CA . GLY A 1 98 ? 9.652 8.070 -8.583 1.00 91.56 98 GLY A CA 1
ATOM 766 C C . GLY A 1 98 ? 8.500 7.074 -8.747 1.00 91.56 98 GLY A C 1
ATOM 767 O O . GLY A 1 98 ? 8.199 6.565 -9.830 1.00 91.56 98 GLY A O 1
ATOM 768 N N . ARG A 1 99 ? 7.827 6.830 -7.627 1.00 93.44 99 ARG A N 1
ATOM 769 C CA . ARG A 1 99 ? 6.625 6.005 -7.533 1.00 93.44 99 ARG A CA 1
ATOM 770 C C . ARG A 1 99 ? 5.427 6.757 -8.112 1.00 93.44 99 ARG A C 1
ATOM 772 O O . ARG A 1 99 ? 5.040 7.803 -7.590 1.00 93.44 99 ARG A O 1
ATOM 779 N N . ILE A 1 100 ? 4.861 6.245 -9.203 1.00 93.62 100 ILE A N 1
ATOM 780 C CA . ILE A 1 100 ? 3.843 6.955 -9.995 1.00 93.62 100 ILE A CA 1
ATOM 781 C C . ILE A 1 100 ? 2.412 6.532 -9.662 1.00 93.62 100 ILE A C 1
ATOM 783 O O . ILE A 1 100 ? 1.508 7.361 -9.783 1.00 93.62 100 ILE A O 1
ATOM 787 N N . GLY A 1 101 ? 2.215 5.314 -9.152 1.00 95.44 101 GLY A N 1
ATOM 788 C CA . GLY A 1 101 ? 0.889 4.714 -8.977 1.00 95.44 101 GLY A CA 1
ATOM 789 C C . GLY A 1 101 ? 0.604 3.679 -10.058 1.00 95.44 101 GLY A C 1
ATOM 790 O O . GLY A 1 101 ? 1.510 3.274 -10.777 1.00 95.44 101 GLY A O 1
ATOM 791 N N . GLY A 1 102 ? -0.649 3.261 -10.164 1.00 96.56 102 GLY A N 1
ATOM 792 C CA . GLY A 1 102 ? -1.092 2.318 -11.183 1.00 96.56 102 GLY A CA 1
ATOM 793 C C . GLY A 1 102 ? -2.555 2.526 -11.542 1.00 96.56 102 GLY A C 1
ATOM 794 O O . GLY A 1 102 ? -3.278 3.283 -10.887 1.00 96.56 102 GLY A O 1
ATOM 795 N N . ASN A 1 103 ? -2.994 1.868 -12.603 1.00 96.94 103 ASN A N 1
ATOM 796 C CA . ASN A 1 103 ? -4.345 2.003 -13.134 1.00 96.94 103 ASN A CA 1
ATOM 797 C C . ASN A 1 103 ? -5.354 1.060 -12.440 1.00 96.94 103 ASN A C 1
ATOM 799 O O . ASN A 1 103 ? -6.564 1.171 -12.648 1.00 96.94 103 ASN A O 1
ATOM 803 N N . ALA A 1 104 ? -4.874 0.189 -11.547 1.00 97.88 104 ALA A N 1
ATOM 804 C CA . ALA A 1 104 ? -5.681 -0.699 -10.729 1.00 97.88 104 ALA A CA 1
ATOM 805 C C . ALA A 1 104 ? -5.247 -0.673 -9.252 1.00 97.88 104 ALA A C 1
ATOM 807 O O . ALA A 1 104 ? -4.070 -0.519 -8.919 1.00 97.88 104 ALA A O 1
ATOM 808 N N . LYS A 1 105 ? -6.217 -0.801 -8.343 1.00 97.38 105 LYS A N 1
ATOM 809 C CA . LYS A 1 105 ? -6.027 -0.775 -6.889 1.00 97.38 105 LYS A CA 1
ATOM 810 C C . LYS A 1 105 ? -6.951 -1.768 -6.198 1.00 97.38 105 LYS A C 1
ATOM 812 O O . LYS A 1 105 ? -8.147 -1.817 -6.487 1.00 97.38 105 LYS A O 1
ATOM 817 N N . ALA A 1 106 ? -6.422 -2.452 -5.191 1.00 97.75 106 ALA A N 1
ATOM 818 C CA . ALA A 1 106 ? -7.198 -3.237 -4.245 1.00 97.75 106 ALA A CA 1
ATOM 819 C C . ALA A 1 106 ? -6.744 -2.951 -2.811 1.00 97.75 106 ALA A C 1
ATOM 821 O O . ALA A 1 106 ? -5.554 -2.955 -2.509 1.00 97.75 106 ALA A O 1
ATOM 822 N N . VAL A 1 107 ? -7.704 -2.709 -1.925 1.00 97.75 107 VAL A N 1
ATOM 823 C CA . VAL A 1 107 ? -7.504 -2.490 -0.491 1.00 97.75 107 VAL A CA 1
ATOM 824 C C . VAL A 1 107 ? -8.509 -3.348 0.258 1.00 97.75 107 VAL A C 1
ATOM 826 O O . VAL A 1 107 ? -9.697 -3.356 -0.073 1.00 97.75 107 VAL A O 1
ATOM 829 N N . ALA A 1 108 ? -8.045 -4.025 1.294 1.00 97.75 108 ALA A N 1
ATOM 830 C CA . ALA A 1 108 ? -8.854 -4.765 2.240 1.00 97.75 108 ALA A CA 1
ATOM 831 C C . ALA A 1 108 ? -8.361 -4.466 3.656 1.00 97.75 108 ALA A C 1
ATOM 833 O O . ALA A 1 108 ? -7.173 -4.271 3.893 1.00 97.75 108 ALA A O 1
ATOM 834 N N . GLY A 1 109 ? -9.270 -4.430 4.616 1.00 97.56 109 GLY A N 1
ATOM 835 C CA . GLY A 1 109 ? -8.895 -4.283 6.011 1.00 97.56 109 GLY A CA 1
ATOM 836 C C . GLY A 1 109 ? -9.930 -4.896 6.927 1.00 97.56 109 GLY A C 1
ATOM 837 O O . GLY A 1 109 ? -11.125 -4.899 6.630 1.00 97.56 109 GLY A O 1
ATOM 838 N N . MET A 1 110 ? -9.453 -5.414 8.042 1.00 98.06 110 MET A N 1
ATOM 839 C CA . MET A 1 110 ? -10.253 -5.962 9.123 1.00 98.06 110 MET A CA 1
ATOM 840 C C . MET A 1 110 ? -9.842 -5.253 10.400 1.00 98.06 110 MET A C 1
ATOM 842 O O . MET A 1 110 ? -8.656 -5.051 10.642 1.00 98.06 110 MET A O 1
ATOM 846 N N . GLU A 1 111 ? -10.807 -4.863 11.217 1.00 97.31 111 GLU A N 1
ATOM 847 C CA . GLU A 1 111 ? -10.542 -4.124 12.440 1.00 97.31 111 GLU A CA 1
ATOM 848 C C . GLU A 1 111 ? -11.495 -4.571 13.548 1.00 97.31 111 GLU A C 1
ATOM 850 O O . GLU A 1 111 ? -12.714 -4.568 13.383 1.00 97.31 111 GLU A O 1
ATOM 855 N N . LEU A 1 112 ? -10.923 -4.972 14.681 1.00 97.19 112 LEU A N 1
ATOM 856 C CA . LEU A 1 112 ? -11.627 -5.337 15.898 1.00 97.19 112 LEU A CA 1
ATOM 857 C C . LEU A 1 112 ? -11.522 -4.184 16.890 1.00 97.19 112 LEU A C 1
ATOM 859 O O . LEU A 1 112 ? -10.470 -3.948 17.483 1.00 97.19 112 LEU A O 1
ATOM 863 N N . ILE A 1 113 ? -12.627 -3.478 17.072 1.00 95.56 113 ILE A N 1
ATOM 864 C CA . ILE A 1 113 ? -12.773 -2.425 18.067 1.00 95.56 113 ILE A CA 1
ATOM 865 C C . ILE A 1 113 ? -13.068 -3.085 19.409 1.00 95.56 113 ILE A C 1
ATOM 867 O O . ILE A 1 113 ? -13.976 -3.915 19.513 1.00 95.56 113 ILE A O 1
ATOM 871 N N . VAL A 1 114 ? -12.294 -2.702 20.419 1.00 93.88 114 VAL A N 1
ATOM 872 C CA . VAL A 1 114 ? -12.360 -3.253 21.772 1.00 93.88 114 VAL A CA 1
ATOM 873 C C . VAL A 1 114 ? -12.548 -2.135 22.799 1.00 93.88 114 VAL A C 1
ATOM 875 O O . VAL A 1 114 ? -12.150 -0.991 22.545 1.00 93.88 114 VAL A O 1
ATOM 878 N N . PRO A 1 115 ? -13.101 -2.446 23.985 1.00 89.44 115 PRO A N 1
ATOM 879 C CA . PRO A 1 115 ? -13.065 -1.520 25.107 1.00 89.44 115 PRO A CA 1
ATOM 880 C C . PRO A 1 115 ? -11.615 -1.135 25.421 1.00 89.44 115 PRO A C 1
ATOM 882 O O . PRO A 1 115 ? -10.754 -2.006 25.563 1.00 89.44 115 PRO A O 1
ATOM 885 N N . THR A 1 116 ? -11.342 0.164 25.528 1.00 87.88 116 THR A N 1
ATOM 886 C CA . THR A 1 116 ? -10.004 0.665 25.856 1.00 87.88 116 THR A CA 1
ATOM 887 C C . THR A 1 116 ? -9.610 0.199 27.262 1.00 87.88 116 THR A C 1
ATOM 889 O O . THR A 1 116 ? -10.331 0.500 28.216 1.00 87.88 116 THR A O 1
ATOM 892 N N . PRO A 1 117 ? -8.498 -0.539 27.425 1.00 78.44 117 PRO A N 1
ATOM 893 C CA . PRO A 1 117 ? -8.090 -1.024 28.735 1.00 78.44 117 PRO A CA 1
ATOM 894 C C . PRO A 1 117 ? -7.619 0.144 29.618 1.00 78.44 117 PRO A C 1
ATOM 896 O O . PRO A 1 117 ? -7.095 1.136 29.116 1.00 78.44 117 PRO A O 1
ATOM 899 N N . PHE A 1 118 ? -7.765 0.001 30.939 1.00 73.88 118 PHE A N 1
ATOM 900 C CA . PHE A 1 118 ? -7.267 0.944 31.959 1.00 73.88 118 PHE A CA 1
ATOM 901 C C . PHE A 1 118 ? -7.928 2.337 32.008 1.00 73.88 118 PHE A C 1
ATOM 903 O O . PHE A 1 118 ? -7.398 3.227 32.670 1.00 73.88 118 PHE A O 1
ATOM 910 N N . LEU A 1 119 ? -9.078 2.533 31.354 1.00 74.88 119 LEU A N 1
ATOM 911 C CA . LEU A 1 119 ? -9.915 3.724 31.532 1.00 74.88 119 LEU A CA 1
ATOM 912 C C . LEU A 1 119 ? -11.149 3.386 32.371 1.00 74.88 119 LEU A C 1
ATOM 914 O O . LEU A 1 119 ? -11.803 2.372 32.123 1.00 74.88 119 LEU A O 1
ATOM 918 N N . ASP A 1 120 ? -11.473 4.255 33.330 1.00 69.31 120 ASP A N 1
ATOM 919 C CA . ASP A 1 120 ? -12.725 4.176 34.086 1.00 69.31 120 ASP A CA 1
ATOM 920 C C . ASP A 1 120 ? -13.922 4.299 33.135 1.00 69.31 120 ASP A C 1
ATOM 922 O O . ASP A 1 120 ? -13.858 5.031 32.142 1.00 69.31 120 ASP A O 1
ATOM 926 N N . GLU A 1 121 ? -15.020 3.595 33.437 1.00 66.25 121 GLU A N 1
ATOM 927 C CA . GLU A 1 121 ? -16.190 3.468 32.551 1.00 66.25 121 GLU A CA 1
ATOM 928 C C . GLU A 1 121 ? -16.727 4.825 32.066 1.00 66.25 121 GLU A C 1
ATOM 930 O O . GLU A 1 121 ? -17.139 4.937 30.912 1.00 66.25 121 GLU A O 1
ATOM 935 N N . GLU A 1 122 ? -16.613 5.871 32.889 1.00 64.94 122 GLU A N 1
ATOM 936 C CA . GLU A 1 122 ? -17.035 7.243 32.581 1.00 64.94 122 GLU A CA 1
ATOM 937 C C . GLU A 1 122 ? -16.229 7.902 31.440 1.00 64.94 122 GLU A C 1
ATOM 939 O O . GLU A 1 122 ? -16.766 8.718 30.695 1.00 64.94 122 GLU A O 1
ATOM 944 N N . ASN A 1 123 ? -14.970 7.497 31.226 1.00 64.94 123 ASN A N 1
ATOM 945 C CA . ASN A 1 123 ? -14.085 8.039 30.184 1.00 64.94 123 ASN A CA 1
ATOM 946 C C . ASN A 1 123 ? -13.903 7.105 28.972 1.00 64.94 123 ASN A C 1
ATOM 948 O O . ASN A 1 123 ? -13.269 7.488 27.983 1.00 64.94 123 ASN A O 1
ATOM 952 N N . THR A 1 124 ? -14.465 5.891 29.008 1.00 66.25 124 THR A N 1
ATOM 953 C CA . THR A 1 124 ? -14.315 4.899 27.924 1.00 66.25 124 THR A CA 1
ATOM 954 C C . THR A 1 124 ? -14.973 5.314 26.605 1.00 66.25 124 THR A C 1
ATOM 956 O O . THR A 1 124 ? -14.516 4.893 25.545 1.00 66.25 124 THR A O 1
ATOM 959 N N . SER A 1 125 ? -16.001 6.171 26.626 1.00 65.69 125 SER A N 1
ATOM 960 C CA . SER A 1 125 ? -16.698 6.615 25.408 1.00 65.69 125 SER A CA 1
ATOM 961 C C . SER A 1 125 ? -15.892 7.594 24.546 1.00 65.69 125 SER A C 1
ATOM 963 O O . SER A 1 125 ? -16.221 7.789 23.377 1.00 65.69 125 SER A O 1
ATOM 965 N N . SER A 1 126 ? -14.849 8.214 25.104 1.00 80.50 126 SER A N 1
ATOM 966 C CA . SER A 1 126 ? -14.062 9.261 24.435 1.00 80.50 126 SER A CA 1
ATOM 967 C C . SER A 1 126 ? -12.853 8.721 23.668 1.00 80.50 126 SER A C 1
ATOM 969 O O . SER A 1 126 ? -12.317 9.417 22.803 1.00 80.50 126 SER A O 1
ATOM 971 N N . VAL A 1 127 ? -12.428 7.489 23.972 1.00 88.69 127 VAL A N 1
ATOM 972 C CA . VAL A 1 127 ? -11.257 6.838 23.372 1.00 88.69 127 VAL A CA 1
ATOM 973 C C . VAL A 1 127 ? -11.655 5.481 22.808 1.00 88.69 127 VAL A C 1
ATOM 975 O O . VAL A 1 127 ? -12.075 4.584 23.538 1.00 88.69 127 VAL A O 1
ATOM 978 N N . ARG A 1 128 ? -11.463 5.308 21.504 1.00 90.88 128 ARG A N 1
ATOM 979 C CA . ARG A 1 128 ? -11.671 4.053 20.790 1.00 90.88 128 ARG A CA 1
ATOM 980 C C . ARG A 1 128 ? -10.335 3.365 20.552 1.00 90.88 128 ARG A C 1
ATOM 982 O O . ARG A 1 128 ? -9.458 3.932 19.903 1.00 90.88 128 ARG A O 1
ATOM 989 N N . THR A 1 129 ? -10.231 2.128 21.020 1.00 93.75 129 THR A N 1
ATOM 990 C CA . THR A 1 129 ? -9.093 1.246 20.758 1.00 93.75 129 THR A CA 1
ATOM 991 C C . THR A 1 129 ? -9.489 0.180 19.750 1.00 93.75 129 THR A C 1
ATOM 993 O O . THR A 1 129 ? -10.579 -0.387 19.837 1.00 93.75 129 THR A O 1
ATOM 996 N N . SER A 1 130 ? -8.618 -0.111 18.791 1.00 95.62 130 SER A N 1
ATOM 997 C CA . SER A 1 130 ? -8.858 -1.157 17.803 1.00 95.62 130 SER A CA 1
ATOM 998 C C . SER A 1 130 ? -7.592 -1.914 17.435 1.00 95.62 130 SER A C 1
ATOM 1000 O O . SER A 1 130 ? -6.506 -1.347 17.380 1.00 95.62 130 SER A O 1
ATOM 1002 N N . PHE A 1 131 ? -7.732 -3.203 17.153 1.00 97.25 131 PHE A N 1
ATOM 1003 C CA . PHE A 1 131 ? -6.705 -3.998 16.489 1.00 97.25 131 PHE A CA 1
ATOM 1004 C C . PHE A 1 131 ? -7.062 -4.121 15.021 1.00 97.25 131 PHE A C 1
ATOM 1006 O O . PHE A 1 131 ? -8.224 -4.364 14.705 1.00 97.25 131 PHE A O 1
ATOM 1013 N N . PHE A 1 132 ? -6.097 -3.984 14.123 1.00 97.69 132 PHE A N 1
ATOM 1014 C CA . PHE A 1 132 ? -6.364 -4.040 12.693 1.00 97.69 132 PHE A CA 1
ATOM 1015 C C . PHE A 1 132 ? -5.406 -4.960 11.956 1.00 97.69 132 PHE A C 1
ATOM 1017 O O . PHE A 1 132 ? -4.275 -5.164 12.382 1.00 97.69 132 PHE A O 1
ATOM 1024 N N . VAL A 1 133 ? -5.868 -5.454 10.813 1.00 98.25 133 VAL A N 1
ATOM 1025 C CA . VAL A 1 133 ? -5.061 -6.058 9.758 1.00 98.25 133 VAL A CA 1
ATOM 1026 C C . VAL A 1 133 ? -5.453 -5.369 8.460 1.00 98.25 133 VAL A C 1
ATOM 1028 O O . VAL A 1 133 ? -6.625 -5.383 8.090 1.00 98.25 133 VAL A O 1
ATOM 1031 N N . ASP A 1 134 ? -4.490 -4.763 7.781 1.00 97.75 134 ASP A N 1
ATOM 1032 C CA . ASP A 1 134 ? -4.691 -4.080 6.509 1.00 97.75 134 ASP A CA 1
ATOM 1033 C C . ASP A 1 134 ? -3.891 -4.781 5.412 1.00 97.75 134 ASP A C 1
ATOM 1035 O O . ASP A 1 134 ? -2.774 -5.236 5.644 1.00 97.75 134 ASP A O 1
ATOM 1039 N N . ALA A 1 135 ? -4.457 -4.849 4.212 1.00 97.88 135 ALA A N 1
AT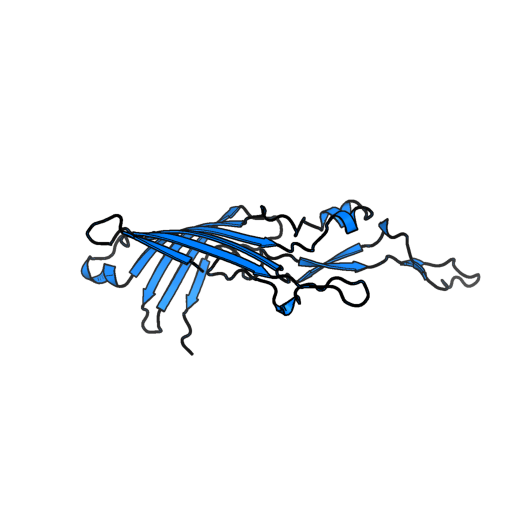OM 1040 C CA . ALA A 1 135 ? -3.818 -5.386 3.024 1.00 97.88 135 ALA A CA 1
ATOM 1041 C C . ALA A 1 135 ? -4.115 -4.483 1.826 1.00 97.88 135 ALA A C 1
ATOM 1043 O O . ALA A 1 135 ? -5.265 -4.100 1.605 1.00 97.88 135 ALA A O 1
ATOM 1044 N N . ALA A 1 136 ? -3.104 -4.142 1.033 1.00 97.75 136 ALA A N 1
ATOM 1045 C CA . ALA A 1 136 ?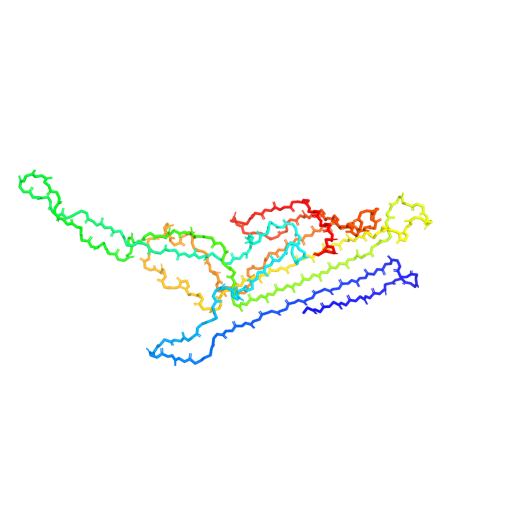 -3.313 -3.308 -0.141 1.00 97.75 136 ALA A CA 1
ATOM 1046 C C . ALA A 1 136 ? -2.288 -3.564 -1.251 1.00 97.75 136 ALA A C 1
ATOM 1048 O O . ALA A 1 136 ? -1.142 -3.926 -0.988 1.00 97.75 136 ALA A O 1
ATOM 1049 N N . ASN A 1 137 ? -2.719 -3.354 -2.494 1.00 97.19 137 ASN A N 1
ATOM 1050 C CA . ASN A 1 137 ? -1.876 -3.382 -3.682 1.00 97.19 137 ASN A CA 1
ATOM 1051 C C . ASN A 1 137 ? -2.345 -2.332 -4.701 1.00 97.19 137 ASN A C 1
ATOM 1053 O O . ASN A 1 137 ? -3.546 -2.068 -4.839 1.00 97.19 137 ASN A O 1
ATOM 1057 N N . VAL A 1 138 ? -1.394 -1.760 -5.433 1.00 97.56 138 VAL A N 1
ATOM 1058 C CA . VAL A 1 138 ? -1.620 -0.956 -6.638 1.00 97.56 138 VAL A CA 1
ATOM 1059 C C . VAL A 1 138 ? -0.703 -1.509 -7.713 1.00 97.56 138 VAL A C 1
ATOM 1061 O O . VAL A 1 138 ? 0.491 -1.667 -7.477 1.00 97.56 138 VAL A O 1
ATOM 1064 N N . TRP A 1 139 ? -1.258 -1.766 -8.888 1.00 97.00 139 TRP A N 1
ATOM 1065 C CA . TRP A 1 139 ? -0.525 -2.320 -10.020 1.00 97.00 139 TRP A CA 1
ATOM 1066 C C . TRP A 1 139 ? -0.922 -1.601 -11.311 1.00 97.00 139 TRP A C 1
ATOM 1068 O O . TRP A 1 139 ? -1.925 -0.879 -11.359 1.00 97.00 139 TRP A O 1
ATOM 1078 N N . ASP A 1 140 ? -0.095 -1.757 -12.337 1.00 96.31 140 ASP A N 1
ATOM 1079 C CA . ASP A 1 140 ? -0.322 -1.213 -13.673 1.00 96.31 140 ASP A CA 1
ATOM 1080 C C . ASP A 1 140 ? -0.580 -2.368 -14.647 1.00 96.31 140 ASP A C 1
ATOM 1082 O O . ASP A 1 140 ? 0.322 -3.148 -14.943 1.00 96.31 140 ASP A O 1
ATOM 1086 N N . THR A 1 141 ? -1.816 -2.502 -15.137 1.00 95.31 141 THR A N 1
ATOM 1087 C CA . THR A 1 141 ? -2.193 -3.588 -16.057 1.00 95.31 141 THR A CA 1
ATOM 1088 C C . THR A 1 141 ? -1.553 -3.467 -17.433 1.00 95.31 141 THR A C 1
ATOM 1090 O O . THR A 1 141 ? -1.525 -4.454 -18.159 1.00 95.31 141 THR A O 1
ATOM 1093 N N . GLU A 1 142 ? -1.058 -2.283 -17.800 1.00 92.62 142 GLU A N 1
ATOM 1094 C CA . GLU A 1 142 ? -0.383 -2.037 -19.080 1.00 92.62 142 GLU A CA 1
ATOM 1095 C C . GLU A 1 142 ? 1.132 -2.265 -18.988 1.00 92.62 142 GLU A C 1
ATOM 1097 O O . GLU A 1 142 ? 1.847 -2.272 -19.998 1.00 92.62 142 GLU A O 1
ATOM 1102 N N . PHE A 1 143 ? 1.652 -2.447 -17.771 1.00 93.12 143 PHE A N 1
ATOM 1103 C CA . PHE A 1 143 ? 3.056 -2.746 -17.573 1.00 93.12 143 PHE A CA 1
ATOM 1104 C C . PHE A 1 143 ? 3.378 -4.139 -18.115 1.00 93.12 143 PHE A C 1
ATOM 1106 O O . PHE A 1 143 ? 2.706 -5.122 -17.821 1.00 93.12 143 PHE A O 1
ATOM 1113 N N . ASN A 1 144 ? 4.446 -4.229 -18.902 1.00 91.75 144 ASN A N 1
ATOM 1114 C CA . ASN A 1 144 ? 4.906 -5.487 -19.465 1.00 91.75 144 ASN A CA 1
ATOM 1115 C C . ASN A 1 144 ? 6.400 -5.643 -19.173 1.00 91.75 144 ASN A C 1
ATOM 1117 O O . ASN A 1 144 ? 7.239 -4.977 -19.790 1.00 91.75 144 ASN A O 1
ATOM 1121 N N . VAL A 1 145 ? 6.709 -6.535 -18.228 1.00 89.69 145 VAL A N 1
ATOM 1122 C CA . VAL A 1 145 ? 8.079 -6.860 -17.809 1.00 89.69 145 VAL A CA 1
ATOM 1123 C C . VAL A 1 145 ? 8.881 -7.523 -18.934 1.00 89.69 145 VAL A C 1
ATOM 1125 O O . VAL A 1 145 ? 10.095 -7.334 -19.032 1.00 89.69 145 VAL A O 1
ATOM 1128 N N . ASP A 1 146 ? 8.210 -8.221 -19.854 1.00 90.75 146 ASP A N 1
ATOM 1129 C CA . ASP A 1 146 ? 8.860 -8.951 -20.940 1.00 90.75 146 ASP A CA 1
ATOM 1130 C C . ASP A 1 146 ? 9.551 -8.024 -21.945 1.00 90.75 146 ASP A C 1
ATOM 1132 O O . ASP A 1 146 ? 10.543 -8.397 -22.573 1.00 90.75 146 ASP A O 1
ATOM 1136 N N . ARG A 1 147 ? 9.118 -6.758 -22.022 1.00 87.94 147 ARG A N 1
ATOM 1137 C CA . ARG A 1 147 ? 9.788 -5.705 -22.811 1.00 87.94 147 ARG A CA 1
ATOM 1138 C C . ARG A 1 147 ? 11.244 -5.467 -22.397 1.00 87.94 147 ARG A C 1
ATOM 1140 O O . ARG A 1 147 ? 12.001 -4.859 -23.158 1.00 87.94 147 ARG A O 1
ATOM 1147 N N . PHE A 1 148 ? 11.629 -5.927 -21.209 1.00 88.56 148 PHE A N 1
ATOM 1148 C CA . PHE A 1 148 ? 12.957 -5.769 -20.627 1.00 88.56 148 PHE A CA 1
ATOM 1149 C C . PHE A 1 148 ? 13.763 -7.080 -20.603 1.00 88.56 148 PHE A C 1
ATOM 1151 O O . PHE A 1 148 ? 14.871 -7.095 -20.075 1.00 88.56 148 PHE A O 1
ATOM 1158 N N . GLN A 1 149 ? 13.264 -8.173 -21.200 1.00 88.12 149 GLN A N 1
ATOM 1159 C CA . GLN A 1 149 ? 13.942 -9.483 -21.196 1.00 88.12 149 GLN A CA 1
ATOM 1160 C C . GLN A 1 149 ? 15.339 -9.472 -21.819 1.00 88.12 149 GLN A C 1
ATOM 1162 O O . GLN A 1 149 ? 16.194 -10.241 -21.388 1.00 88.12 149 GLN A O 1
ATOM 1167 N N . ASN A 1 150 ? 15.566 -8.601 -22.803 1.00 88.50 150 ASN A N 1
ATOM 1168 C CA . ASN A 1 150 ? 16.840 -8.517 -23.516 1.00 88.50 150 ASN A CA 1
ATOM 1169 C C . ASN A 1 150 ? 17.932 -7.783 -22.722 1.00 88.50 150 ASN A C 1
ATOM 1171 O O . ASN A 1 150 ? 19.087 -7.814 -23.123 1.00 88.50 150 ASN A O 1
ATOM 1175 N N . LEU A 1 151 ? 17.590 -7.115 -21.616 1.00 90.19 151 LEU A N 1
ATOM 1176 C CA . LEU A 1 151 ? 18.574 -6.409 -20.800 1.00 90.19 151 LEU A CA 1
ATOM 1177 C C . LEU A 1 151 ? 19.479 -7.375 -20.036 1.00 90.19 151 LEU A C 1
ATOM 1179 O O . LEU A 1 151 ? 19.088 -8.502 -19.709 1.00 90.19 151 LEU A O 1
ATOM 1183 N N . ALA A 1 152 ? 20.670 -6.891 -19.690 1.00 90.00 152 ALA A N 1
ATOM 1184 C CA . ALA A 1 152 ? 21.587 -7.600 -18.816 1.00 90.00 152 ALA A CA 1
ATOM 1185 C C . ALA A 1 152 ? 20.898 -8.030 -17.491 1.00 90.00 152 ALA A C 1
ATOM 1187 O O . ALA A 1 152 ? 20.023 -7.317 -16.983 1.00 90.00 152 ALA A O 1
ATOM 1188 N N . PRO A 1 153 ? 21.234 -9.208 -16.923 1.00 90.19 153 PRO A N 1
ATOM 1189 C CA . PRO A 1 153 ? 20.531 -9.753 -15.756 1.00 90.19 153 PRO A CA 1
ATOM 1190 C C . PRO A 1 153 ? 20.517 -8.836 -14.526 1.00 90.19 153 PRO A C 1
ATOM 1192 O O . PRO A 1 153 ? 19.539 -8.821 -13.784 1.00 90.19 153 PRO A O 1
ATOM 1195 N N . ASP A 1 154 ? 21.583 -8.070 -14.321 1.00 91.19 154 ASP A N 1
ATOM 1196 C CA . ASP A 1 154 ? 21.733 -7.077 -13.258 1.00 91.19 154 ASP A CA 1
ATOM 1197 C C . ASP A 1 154 ? 20.800 -5.874 -13.437 1.00 91.19 154 ASP A C 1
ATOM 1199 O O . ASP A 1 154 ? 20.235 -5.385 -12.462 1.00 91.19 154 ASP A O 1
ATOM 1203 N N . GLU A 1 155 ? 20.568 -5.435 -14.674 1.00 91.38 155 GLU A N 1
ATOM 1204 C CA . GLU A 1 155 ? 19.587 -4.390 -14.976 1.00 91.38 155 GLU A CA 1
ATOM 1205 C C . GLU A 1 155 ? 18.156 -4.904 -14.798 1.00 91.38 155 GLU A C 1
ATOM 1207 O O . GLU A 1 155 ? 17.310 -4.209 -14.235 1.00 91.38 155 GLU A O 1
ATOM 1212 N N . ARG A 1 156 ? 17.889 -6.152 -15.199 1.00 89.19 156 ARG A N 1
ATOM 1213 C CA . ARG A 1 156 ? 16.584 -6.801 -14.997 1.00 89.19 156 ARG A CA 1
ATOM 1214 C C . ARG A 1 156 ? 16.240 -6.987 -13.523 1.00 89.19 156 ARG A C 1
ATOM 1216 O O . ARG A 1 156 ? 15.078 -6.848 -13.166 1.00 89.19 156 ARG A O 1
ATOM 1223 N N . ALA A 1 157 ? 17.228 -7.268 -12.675 1.00 89.19 157 ALA A N 1
ATOM 1224 C CA . ALA A 1 157 ? 17.026 -7.443 -11.238 1.00 89.19 157 ALA A CA 1
ATOM 1225 C C . ALA A 1 157 ? 16.559 -6.162 -10.521 1.00 89.19 157 ALA A C 1
ATOM 1227 O O . ALA A 1 157 ? 16.038 -6.246 -9.416 1.00 89.19 157 ALA A O 1
ATOM 1228 N N . LYS A 1 158 ? 16.709 -4.982 -11.142 1.00 88.75 158 LYS A N 1
ATOM 1229 C CA . LYS A 1 158 ? 16.203 -3.703 -10.608 1.00 88.75 158 LYS A CA 1
ATOM 1230 C C . LYS A 1 158 ? 14.702 -3.503 -10.835 1.00 88.75 158 LYS A C 1
ATOM 1232 O O . LYS A 1 158 ? 14.153 -2.495 -10.391 1.00 88.75 158 LYS A O 1
ATOM 1237 N N . LEU A 1 159 ? 14.070 -4.382 -11.612 1.00 89.12 159 LEU A N 1
ATOM 1238 C CA . LEU A 1 159 ? 12.694 -4.245 -12.056 1.00 89.12 159 LEU A CA 1
ATOM 1239 C C . LEU A 1 159 ? 11.836 -5.337 -11.434 1.00 89.12 159 LEU A C 1
ATOM 1241 O O . LEU A 1 159 ? 12.049 -6.523 -11.677 1.00 89.12 159 LEU A O 1
ATOM 1245 N N . ASP A 1 160 ? 10.808 -4.921 -10.710 1.00 90.69 160 ASP A N 1
ATOM 1246 C CA . ASP A 1 160 ? 9.766 -5.845 -10.296 1.00 90.69 160 ASP A CA 1
ATOM 1247 C C . ASP A 1 160 ? 8.681 -5.977 -11.368 1.00 90.69 160 ASP A C 1
ATOM 1249 O O . ASP A 1 160 ? 8.471 -5.081 -12.191 1.00 90.69 160 ASP A O 1
ATOM 1253 N N . ASP A 1 161 ? 7.889 -7.044 -11.279 1.00 92.25 161 ASP A N 1
ATOM 1254 C CA . ASP A 1 161 ? 6.653 -7.141 -12.044 1.00 92.25 161 ASP A CA 1
ATOM 1255 C C . ASP A 1 161 ? 5.573 -6.223 -11.447 1.00 92.25 161 ASP A C 1
ATOM 1257 O O . ASP A 1 161 ? 4.891 -6.560 -10.475 1.00 92.25 161 ASP A O 1
ATOM 1261 N N . TYR A 1 162 ? 5.439 -5.014 -11.993 1.00 94.38 162 TYR A N 1
ATOM 1262 C CA . TYR A 1 162 ? 4.405 -4.057 -11.588 1.00 94.38 162 TYR A CA 1
ATOM 1263 C C . TYR A 1 162 ? 3.017 -4.359 -12.163 1.00 94.38 162 TYR A C 1
ATOM 1265 O O . TYR A 1 162 ? 2.078 -3.632 -11.838 1.00 94.38 162 TYR A O 1
ATOM 1273 N N . SER A 1 163 ? 2.876 -5.410 -12.975 1.00 95.12 163 SER A N 1
ATOM 1274 C CA . SER A 1 163 ? 1.584 -5.869 -13.490 1.00 95.12 163 SER A CA 1
ATOM 1275 C C . SER A 1 163 ? 0.912 -6.908 -12.592 1.00 95.12 163 SER A C 1
ATOM 1277 O O . SER A 1 163 ? -0.293 -7.129 -12.715 1.00 95.12 163 SER A O 1
ATOM 1279 N N . ASP A 1 164 ? 1.659 -7.502 -11.654 1.00 95.50 164 ASP A N 1
ATOM 1280 C CA . ASP A 1 164 ? 1.166 -8.572 -10.789 1.00 95.50 164 ASP A CA 1
ATOM 1281 C C . ASP A 1 164 ? 0.162 -8.056 -9.726 1.00 95.50 164 ASP A C 1
ATOM 1283 O O . ASP A 1 164 ? 0.536 -7.327 -8.791 1.00 95.50 164 ASP A O 1
ATOM 1287 N N . PRO A 1 165 ? -1.123 -8.468 -9.798 1.00 95.62 165 PRO A N 1
ATOM 1288 C CA . PRO A 1 165 ? -2.137 -8.075 -8.825 1.00 95.62 165 PRO A CA 1
ATOM 1289 C C . PRO A 1 165 ? -1.944 -8.734 -7.451 1.00 95.62 165 PRO A C 1
ATOM 1291 O O . PRO A 1 165 ? -2.561 -8.288 -6.482 1.00 95.62 165 PRO A O 1
ATOM 1294 N N . MET A 1 166 ? -1.117 -9.777 -7.333 1.00 95.00 166 MET A N 1
ATOM 1295 C CA . MET A 1 166 ? -0.934 -10.552 -6.101 1.00 95.00 166 MET A CA 1
ATOM 1296 C C . MET A 1 166 ? 0.128 -9.980 -5.155 1.00 95.00 166 MET A C 1
ATOM 1298 O O . MET A 1 166 ? 0.262 -10.476 -4.035 1.00 95.00 166 MET A O 1
ATOM 1302 N N . ARG A 1 167 ? 0.821 -8.900 -5.537 1.00 94.56 167 ARG A N 1
ATOM 1303 C CA . ARG A 1 167 ? 1.855 -8.214 -4.731 1.00 94.56 167 ARG A CA 1
ATOM 1304 C C . ARG A 1 167 ? 1.288 -7.374 -3.578 1.00 94.56 167 ARG A C 1
ATOM 1306 O O . ARG A 1 167 ? 1.602 -6.191 -3.416 1.00 94.56 167 ARG A O 1
ATOM 1313 N N . PHE A 1 168 ? 0.420 -7.982 -2.773 1.00 96.44 168 PHE A N 1
ATOM 1314 C CA . PHE A 1 168 ? -0.199 -7.351 -1.615 1.00 96.44 168 PHE A CA 1
ATOM 1315 C C . PHE A 1 168 ? 0.811 -7.089 -0.506 1.00 96.44 168 PHE A C 1
ATOM 1317 O O . PHE A 1 168 ? 1.525 -7.984 -0.055 1.00 96.44 168 PHE A O 1
ATOM 1324 N N . ARG A 1 169 ? 0.789 -5.858 0.002 1.00 97.31 169 ARG A N 1
ATOM 1325 C CA . ARG A 1 169 ? 1.445 -5.500 1.256 1.00 97.31 169 ARG A CA 1
ATOM 1326 C C . ARG A 1 169 ? 0.446 -5.628 2.376 1.00 97.31 169 ARG A C 1
ATOM 1328 O O . ARG A 1 169 ? -0.698 -5.203 2.228 1.00 97.31 169 ARG A O 1
ATOM 1335 N N . VAL A 1 170 ? 0.885 -6.216 3.481 1.00 98.00 170 VAL A N 1
ATOM 1336 C CA . VAL A 1 170 ? 0.023 -6.537 4.618 1.00 98.00 170 VAL A CA 1
ATOM 1337 C C . VAL A 1 170 ? 0.658 -6.009 5.891 1.00 98.00 170 VAL A C 1
ATOM 1339 O O . VAL A 1 170 ? 1.857 -6.175 6.109 1.00 98.00 170 VAL A O 1
ATOM 1342 N N . SER A 1 171 ? -0.141 -5.403 6.757 1.00 98.25 171 SER A N 1
ATOM 1343 C CA . SER A 1 171 ? 0.268 -4.966 8.088 1.00 98.25 171 SER A CA 1
ATOM 1344 C C . SER A 1 171 ? -0.780 -5.317 9.131 1.00 98.25 171 SER A C 1
ATOM 1346 O O . SER A 1 171 ? -1.950 -5.542 8.830 1.00 98.25 171 SER A O 1
ATOM 1348 N N . THR A 1 172 ? -0.346 -5.363 10.383 1.00 98.38 172 THR A N 1
ATOM 1349 C CA . THR A 1 172 ? -1.220 -5.510 11.546 1.00 98.38 172 THR A CA 1
ATOM 1350 C C . THR A 1 172 ? -0.837 -4.501 12.608 1.00 98.38 172 THR A C 1
ATOM 1352 O O . THR A 1 172 ? 0.301 -4.030 12.633 1.00 98.38 172 THR A O 1
ATOM 1355 N N . GLY A 1 173 ? -1.754 -4.143 13.493 1.00 97.38 173 GLY A N 1
ATOM 1356 C CA . GLY A 1 173 ? -1.433 -3.165 14.513 1.00 97.38 173 GLY A CA 1
ATOM 1357 C C . GLY A 1 173 ? -2.555 -2.808 15.464 1.00 97.38 173 GLY A C 1
ATOM 1358 O O . GLY A 1 173 ? -3.614 -3.432 15.492 1.00 97.38 173 GLY A O 1
ATOM 1359 N N . LEU A 1 174 ? -2.281 -1.771 16.247 1.00 96.31 174 LEU A N 1
ATOM 1360 C CA . LEU A 1 174 ? -3.183 -1.151 17.205 1.00 96.31 174 LEU A CA 1
ATOM 1361 C C . LEU A 1 174 ? -3.481 0.282 16.756 1.00 96.31 174 LEU A C 1
ATOM 1363 O O . LEU A 1 174 ? -2.562 1.041 16.445 1.00 96.31 174 LEU A O 1
ATOM 1367 N N . SER A 1 175 ? -4.746 0.676 16.770 1.00 94.81 175 SER A N 1
ATOM 1368 C CA . SER A 1 175 ? -5.188 2.048 16.558 1.00 94.81 175 SER A CA 1
ATOM 1369 C C . SER A 1 175 ? -5.839 2.607 17.817 1.00 94.81 175 SER A C 1
ATOM 1371 O O . SER A 1 175 ? -6.591 1.922 18.507 1.00 94.81 175 SER A O 1
ATOM 1373 N N . LEU A 1 176 ? -5.563 3.879 18.091 1.00 93.19 176 LEU A N 1
ATOM 1374 C CA . LEU A 1 176 ? -6.199 4.671 19.134 1.00 93.19 176 LEU A CA 1
ATOM 1375 C C . LEU A 1 176 ? -6.800 5.916 18.493 1.00 93.19 176 LEU A C 1
ATOM 1377 O O . LEU A 1 176 ? -6.094 6.687 17.842 1.00 93.19 176 LEU A O 1
ATOM 1381 N N . GLN A 1 177 ? -8.096 6.120 18.688 1.00 92.06 177 GLN A N 1
ATOM 1382 C CA . GLN A 1 177 ? -8.818 7.288 18.204 1.00 92.06 177 GLN A CA 1
ATOM 1383 C C . GLN A 1 177 ? -9.473 8.003 19.379 1.00 92.06 177 GLN A C 1
ATOM 1385 O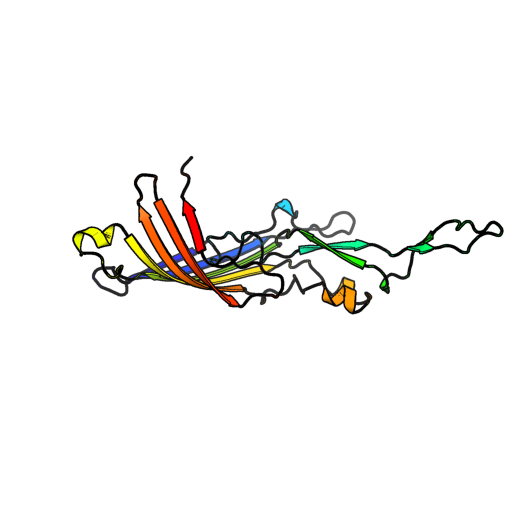 O . GLN A 1 177 ? -10.176 7.381 20.171 1.00 92.06 177 GLN A O 1
ATOM 1390 N N . TRP A 1 178 ? -9.287 9.314 19.477 1.00 90.00 178 TRP A N 1
ATOM 1391 C CA . TRP A 1 178 ? -9.956 10.131 20.486 1.00 90.00 178 TRP A CA 1
ATOM 1392 C C . TRP A 1 178 ? -10.249 11.529 19.950 1.00 90.00 178 TRP A C 1
ATOM 1394 O O . TRP A 1 178 ? -9.689 11.963 18.940 1.00 90.00 178 TRP A O 1
ATOM 1404 N N . ILE A 1 179 ? -11.146 12.245 20.624 1.00 88.19 179 ILE A N 1
ATOM 1405 C CA . ILE A 1 179 ? -11.393 13.659 20.342 1.00 88.19 179 ILE A CA 1
ATOM 1406 C C . ILE A 1 179 ? -10.506 14.481 21.271 1.00 88.19 179 ILE A C 1
ATOM 1408 O O . ILE A 1 179 ? -10.691 14.483 22.486 1.00 88.19 179 ILE A O 1
ATOM 1412 N N . SER A 1 180 ? -9.510 15.153 20.700 1.00 86.81 180 SER A N 1
ATOM 1413 C CA . SER A 1 180 ? -8.666 16.097 21.430 1.00 86.81 180 SER A CA 1
ATOM 1414 C C . SER A 1 180 ? -9.303 17.495 21.443 1.00 86.81 180 SER A C 1
ATOM 1416 O O . SER A 1 180 ? -10.167 17.775 20.607 1.00 86.81 180 SER A O 1
ATOM 1418 N N . PRO A 1 181 ? -8.839 18.422 22.304 1.00 84.44 181 PRO A N 1
ATOM 1419 C CA . PRO A 1 181 ? -9.267 19.822 22.257 1.00 84.44 181 PRO A CA 1
ATOM 1420 C C . PRO A 1 181 ? -9.062 20.490 20.887 1.00 84.44 181 PRO A C 1
ATOM 1422 O O . PRO A 1 181 ? -9.760 21.445 20.567 1.00 84.44 181 PRO A O 1
ATOM 1425 N N . MET A 1 182 ? -8.116 19.988 20.084 1.00 85.75 182 MET A N 1
ATOM 1426 C CA . MET A 1 182 ? -7.775 20.503 18.753 1.00 85.75 182 MET A CA 1
ATOM 1427 C C . MET A 1 182 ? -8.494 19.760 17.611 1.00 85.75 182 MET A C 1
ATOM 1429 O O . MET A 1 182 ? -8.263 20.074 16.448 1.00 85.75 182 MET A O 1
ATOM 1433 N N . GLY A 1 183 ? -9.351 18.778 17.922 1.00 85.81 183 GLY A N 1
ATOM 1434 C CA . GLY A 1 183 ? -10.107 17.988 16.947 1.00 85.81 183 GLY A CA 1
ATOM 1435 C C . GLY A 1 183 ? -9.856 16.474 17.023 1.00 85.81 183 GLY A C 1
ATOM 1436 O O . GLY A 1 183 ? -9.149 15.996 17.921 1.00 85.81 183 GLY A O 1
ATOM 1437 N N . PRO A 1 184 ? -10.452 15.693 16.100 1.00 89.38 184 PRO A N 1
ATOM 1438 C CA . PRO A 1 184 ? -10.299 14.243 16.049 1.00 89.38 184 PRO A CA 1
ATOM 1439 C C . PRO A 1 184 ? -8.852 13.837 15.763 1.00 89.38 184 PRO A C 1
ATOM 1441 O O . PRO A 1 184 ? -8.250 14.270 14.777 1.00 89.38 184 PRO A O 1
ATOM 1444 N N . MET A 1 185 ? -8.319 12.966 16.613 1.00 90.56 185 MET A N 1
ATOM 1445 C CA . MET A 1 185 ? -6.974 12.421 16.503 1.00 90.56 185 MET A CA 1
ATOM 1446 C C . MET A 1 185 ? -7.016 10.910 16.306 1.00 90.56 185 MET A C 1
ATOM 1448 O O . MET A 1 185 ? -7.806 10.212 16.944 1.00 90.56 185 MET A O 1
ATOM 1452 N N . LEU A 1 186 ? -6.126 10.414 15.448 1.00 91.38 186 LEU A N 1
ATOM 1453 C CA . LEU A 1 186 ? -5.873 8.994 15.240 1.00 91.38 186 LEU A CA 1
ATOM 1454 C C . LEU A 1 186 ? -4.373 8.726 15.364 1.00 91.38 186 LEU A C 1
ATOM 1456 O O . LEU A 1 186 ? -3.569 9.310 14.637 1.00 91.38 186 LEU A O 1
ATOM 1460 N N . ILE A 1 187 ? -4.011 7.803 16.248 1.00 93.56 187 ILE A N 1
ATOM 1461 C CA . ILE A 1 187 ? -2.688 7.182 16.276 1.00 93.56 187 ILE A CA 1
ATOM 1462 C C . ILE A 1 187 ? -2.832 5.734 15.840 1.00 93.56 187 ILE A C 1
ATOM 1464 O O . ILE A 1 187 ? -3.752 5.037 16.269 1.00 93.56 187 ILE A O 1
ATOM 1468 N N . SER A 1 188 ? -1.896 5.266 15.025 1.00 95.12 188 SER A N 1
ATOM 1469 C CA . SER A 1 188 ? -1.744 3.848 14.726 1.00 95.12 188 SER A CA 1
ATOM 1470 C C . SER A 1 188 ? -0.310 3.392 14.953 1.00 95.12 188 SER A C 1
ATOM 1472 O O . SER A 1 188 ? 0.627 4.015 14.449 1.00 95.12 188 SER A O 1
ATOM 1474 N N . PHE A 1 189 ? -0.172 2.275 15.655 1.00 96.50 189 PHE A N 1
ATOM 1475 C CA . PHE A 1 189 ? 1.054 1.506 15.807 1.00 96.50 189 PHE A CA 1
ATOM 1476 C C . PHE A 1 189 ? 0.931 0.273 14.927 1.00 96.50 189 PHE A C 1
ATOM 1478 O O . PHE A 1 189 ? 0.069 -0.568 15.168 1.00 96.50 189 PHE A O 1
ATOM 1485 N N . ALA A 1 190 ? 1.754 0.184 13.895 1.00 97.44 190 ALA A N 1
ATOM 1486 C CA . ALA A 1 190 ? 1.620 -0.811 12.848 1.00 97.44 190 ALA A CA 1
ATOM 1487 C C . ALA A 1 190 ? 2.924 -1.587 12.667 1.00 97.44 190 ALA A C 1
ATOM 1489 O O . ALA A 1 190 ? 4.017 -1.025 12.723 1.00 97.44 190 ALA A O 1
ATOM 1490 N N . TYR A 1 191 ? 2.789 -2.879 12.408 1.00 97.38 191 TYR A N 1
ATOM 1491 C CA . TYR A 1 191 ? 3.867 -3.789 12.080 1.00 97.38 191 TYR A CA 1
ATOM 1492 C C . TYR A 1 191 ? 3.613 -4.386 10.685 1.00 97.38 191 TYR A C 1
ATOM 1494 O O . TYR A 1 191 ? 2.555 -4.989 10.468 1.00 97.38 191 TYR A O 1
ATOM 1502 N N . PRO A 1 192 ? 4.537 -4.212 9.725 1.00 97.19 192 PRO A N 1
ATOM 1503 C CA . PRO A 1 192 ? 4.405 -4.789 8.392 1.00 97.19 192 PRO A CA 1
ATOM 1504 C C . PRO A 1 192 ? 4.619 -6.308 8.464 1.00 97.19 192 PRO A C 1
ATOM 1506 O O . PRO A 1 192 ? 5.678 -6.773 8.878 1.00 97.19 192 PRO A O 1
ATOM 1509 N N . LEU A 1 193 ? 3.608 -7.078 8.061 1.00 97.44 193 LEU A N 1
ATOM 1510 C CA . LEU A 1 193 ? 3.650 -8.542 7.986 1.00 97.44 193 LEU A CA 1
ATOM 1511 C C . LEU A 1 193 ? 4.229 -9.026 6.653 1.00 97.44 193 LEU A C 1
ATOM 1513 O O . LEU A 1 193 ? 5.004 -9.975 6.635 1.00 97.44 193 LEU A O 1
ATOM 1517 N N . GLN A 1 194 ? 3.859 -8.362 5.555 1.00 96.94 194 GLN A N 1
ATOM 1518 C CA . GLN A 1 194 ? 4.315 -8.660 4.198 1.00 96.94 194 GLN A CA 1
ATOM 1519 C C . GLN A 1 194 ? 4.751 -7.354 3.531 1.00 96.94 194 GLN A C 1
ATOM 1521 O O . GLN A 1 194 ? 3.932 -6.443 3.395 1.00 96.94 194 GLN A O 1
ATOM 1526 N N . LYS A 1 195 ? 6.022 -7.270 3.129 1.00 96.00 195 LYS A N 1
ATOM 1527 C CA . LYS A 1 195 ? 6.639 -6.109 2.471 1.00 96.00 195 LYS A CA 1
ATOM 1528 C C . LYS A 1 195 ? 7.619 -6.559 1.390 1.00 96.00 195 LYS A C 1
ATOM 1530 O O . LYS A 1 195 ? 8.166 -7.654 1.503 1.00 96.00 195 LYS A O 1
ATOM 1535 N N . GLU A 1 196 ? 7.871 -5.701 0.411 1.00 93.12 196 GLU A N 1
ATOM 1536 C CA . GLU A 1 196 ? 8.964 -5.878 -0.548 1.00 93.12 196 GLU A CA 1
ATOM 1537 C C . GLU A 1 196 ? 10.258 -5.222 -0.036 1.00 93.12 196 GLU A C 1
ATOM 1539 O O . GLU A 1 196 ? 10.236 -4.429 0.910 1.00 93.12 196 GLU A O 1
ATOM 1544 N N . GLU A 1 197 ? 11.393 -5.562 -0.653 1.00 89.50 197 GLU A N 1
ATOM 1545 C CA . GLU A 1 197 ? 12.726 -5.059 -0.269 1.00 89.50 197 GLU A CA 1
ATOM 1546 C C . GLU A 1 197 ? 12.813 -3.527 -0.329 1.00 89.50 197 GLU A C 1
ATOM 1548 O O . GLU A 1 197 ? 13.399 -2.887 0.541 1.00 89.50 197 GLU A O 1
ATOM 1553 N N . ASP A 1 198 ? 12.136 -2.959 -1.319 1.00 89.06 198 ASP A N 1
ATOM 1554 C CA . ASP A 1 198 ? 12.149 -1.545 -1.668 1.00 89.06 198 ASP A CA 1
ATOM 1555 C C . ASP A 1 198 ? 11.072 -0.705 -0.953 1.00 89.06 198 ASP A C 1
ATOM 1557 O O . ASP A 1 198 ? 10.941 0.494 -1.230 1.00 89.06 198 ASP A O 1
ATOM 1561 N N . ASP A 1 199 ? 10.253 -1.319 -0.093 1.00 94.25 199 ASP A N 1
ATOM 1562 C CA . ASP A 1 199 ? 9.150 -0.650 0.600 1.00 94.25 199 ASP A CA 1
ATOM 1563 C C . ASP A 1 199 ? 9.608 -0.003 1.921 1.00 94.25 199 ASP A C 1
ATOM 1565 O O . ASP A 1 199 ? 10.161 -0.650 2.816 1.00 94.25 199 ASP A O 1
ATOM 1569 N N . ASP A 1 200 ? 9.271 1.274 2.089 1.00 94.88 200 ASP A N 1
ATOM 1570 C CA . ASP A 1 200 ? 9.533 2.038 3.306 1.00 94.88 200 ASP A CA 1
ATOM 1571 C C . ASP A 1 200 ? 8.444 1.788 4.356 1.00 94.88 200 ASP A C 1
ATOM 1573 O O . ASP A 1 200 ? 7.241 1.856 4.094 1.00 94.88 200 ASP A O 1
ATOM 1577 N N . THR A 1 201 ? 8.848 1.531 5.596 1.00 95.50 201 THR A N 1
ATOM 1578 C CA . THR A 1 201 ? 7.913 1.184 6.676 1.00 95.50 201 THR A CA 1
ATOM 1579 C C . THR A 1 201 ? 7.807 2.303 7.702 1.00 95.50 201 THR A C 1
ATOM 1581 O O . THR A 1 201 ? 8.816 2.890 8.090 1.00 95.50 201 THR A O 1
ATOM 1584 N N . LYS A 1 202 ? 6.599 2.542 8.216 1.00 94.31 202 LYS A N 1
ATOM 1585 C CA . LYS A 1 202 ? 6.298 3.599 9.188 1.00 94.31 202 LYS A CA 1
ATOM 1586 C C . LYS A 1 202 ? 5.552 3.035 10.395 1.00 94.31 202 LYS A C 1
ATOM 1588 O O . LYS A 1 202 ? 4.328 2.928 10.394 1.00 94.31 202 LYS A O 1
ATOM 1593 N N . THR A 1 203 ? 6.298 2.698 11.447 1.00 94.06 203 THR A N 1
ATOM 1594 C CA . THR A 1 203 ? 5.768 2.005 12.636 1.00 94.06 203 THR A CA 1
ATOM 1595 C C . TH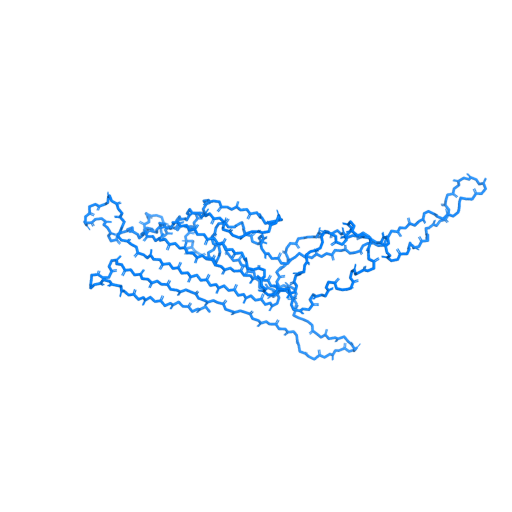R A 1 203 ? 4.710 2.807 13.390 1.00 94.06 203 THR A C 1
ATOM 1597 O O . THR A 1 203 ? 3.740 2.236 13.880 1.00 94.06 203 THR A O 1
ATOM 1600 N N . ILE A 1 204 ? 4.883 4.128 13.497 1.00 94.88 204 ILE A N 1
ATOM 1601 C CA . ILE A 1 204 ? 3.949 5.009 14.205 1.00 94.88 204 ILE A CA 1
ATOM 1602 C C . ILE A 1 204 ? 3.464 6.076 13.235 1.00 94.88 204 ILE A C 1
ATOM 1604 O O . ILE A 1 204 ? 4.264 6.793 12.635 1.00 94.88 204 ILE A O 1
ATOM 1608 N N . SER A 1 205 ? 2.147 6.191 13.100 1.00 92.38 205 SER A N 1
ATOM 1609 C CA . SER A 1 205 ? 1.511 7.224 12.286 1.00 92.38 205 SER A CA 1
ATOM 1610 C C . SER A 1 205 ? 0.502 8.006 13.113 1.00 92.38 205 SER A C 1
ATOM 1612 O O . SER A 1 205 ? -0.246 7.434 13.906 1.00 92.38 205 SER A O 1
ATOM 1614 N N . PHE A 1 206 ? 0.502 9.321 12.909 1.00 90.12 206 PHE A N 1
ATOM 1615 C CA . PHE A 1 206 ? -0.396 10.268 13.555 1.00 90.12 206 PHE A CA 1
ATOM 1616 C C . PHE A 1 206 ? -1.172 10.985 12.458 1.00 90.12 206 PHE A C 1
ATOM 1618 O O . PHE A 1 206 ? -0.568 11.579 11.564 1.00 90.12 206 PHE A O 1
ATOM 1625 N N . ASN A 1 207 ? -2.497 10.937 12.525 1.00 83.69 207 ASN A N 1
ATOM 1626 C CA . ASN A 1 207 ? -3.359 11.708 11.645 1.00 83.69 207 ASN A CA 1
ATOM 1627 C C . ASN A 1 207 ? -4.191 12.672 12.493 1.00 83.69 207 ASN A C 1
ATOM 1629 O O . ASN A 1 207 ? -4.913 12.259 13.405 1.00 83.69 207 ASN A O 1
ATOM 1633 N N . ILE A 1 208 ? -4.040 13.960 12.200 1.00 81.75 208 ILE A N 1
ATOM 1634 C CA . ILE A 1 208 ? -4.850 15.032 12.767 1.00 81.75 208 ILE A CA 1
ATOM 1635 C C . ILE A 1 208 ? -5.795 15.447 11.649 1.00 81.75 208 ILE A C 1
ATOM 1637 O O . ILE A 1 208 ? -5.348 15.918 10.602 1.00 81.75 208 ILE A O 1
ATOM 1641 N N . SER A 1 209 ? -7.093 15.232 11.849 1.00 64.50 209 SER A N 1
ATOM 1642 C CA . SER A 1 209 ? -8.082 15.593 10.839 1.00 64.50 209 SER A CA 1
ATOM 1643 C C . SER A 1 209 ? -8.159 17.118 10.734 1.00 64.50 209 SER A C 1
ATOM 1645 O O . SER A 1 209 ? -8.822 17.757 11.546 1.00 64.50 209 SER A O 1
ATOM 1647 N N . ASN A 1 210 ? -7.498 17.711 9.737 1.00 54.91 210 ASN A N 1
ATOM 1648 C CA . ASN A 1 210 ? -7.681 19.123 9.401 1.00 54.91 210 ASN A CA 1
ATOM 1649 C C . ASN A 1 210 ? -9.047 19.299 8.722 1.00 54.91 210 ASN A C 1
ATOM 1651 O O . ASN A 1 210 ? -9.241 18.874 7.587 1.00 54.91 210 ASN A O 1
ATOM 1655 N N . THR A 1 211 ? -9.998 19.919 9.418 1.00 41.59 211 THR A N 1
ATOM 1656 C CA . THR A 1 211 ? -11.285 20.365 8.858 1.00 41.59 211 THR A CA 1
ATOM 1657 C C . THR A 1 211 ? -11.201 21.811 8.359 1.00 41.59 211 THR A C 1
ATOM 1659 O O . THR A 1 211 ? -11.998 22.645 8.788 1.00 41.59 211 THR A O 1
ATOM 1662 N N . PHE A 1 212 ? -10.233 22.126 7.496 1.00 38.91 212 PHE A N 1
ATOM 1663 C CA . PHE A 1 212 ? -10.141 23.443 6.855 1.00 38.91 212 PHE A CA 1
ATOM 1664 C C . PHE A 1 212 ? -9.945 23.306 5.352 1.00 38.91 212 PHE A C 1
ATOM 1666 O O . PHE A 1 212 ? -9.036 22.542 4.955 1.00 38.91 212 PHE A O 1
#

Foldseek 3Di:
DDKDWDQPDPVSQKIKMKDKDKAADFADDDDPNHGGGDPLVPADFDDCVLAPFFDGLQQADWDKDKAFDWAFADQDPVRDGDDTDTDPSQAIAIDTHGGRHARIKIKMKMKIWHQDPPDDPVCSVFKIKIKMKIKMHTAYCPDDLVVNVSYDPVRSVVDDHRNDPPQMWMKIWMKMWGQDPQGTKIKIQIDTPHDDPRTGTDRIDIDDDDPD